Protein AF-A0A963XE86-F1 (afdb_monomer_lite)

Secondary structure (DSSP, 8-state):
--GGG--S-SEEEEE-SSSEEEEEE-SSHHHHHHHHHHHHHHHHHHHT--TT-HHHHHHHHHHHHHHHHH-TT-TT--HHHHHHHHHHHHHHHH-SSSPPPSEEEEEE-TTS-EEEEE-GGGTS--BS-SEEEEEEGGGTEEEEEE-SSHHHHHHHHHSPP-TTTHHHHHHHHHEEEB-SEEEEEEEE-TTSPEEEEEEEE--SS----EEPPP-

Structure (mmCIF, N/CA/C/O backbone):
data_AF-A0A963XE86-F1
#
_entry.id   AF-A0A963XE86-F1
#
loop_
_atom_site.group_PDB
_atom_site.id
_atom_site.type_symbol
_atom_site.label_atom_id
_atom_site.label_alt_id
_atom_site.label_comp_id
_atom_site.label_asym_id
_atom_site.label_entity_id
_atom_site.label_seq_id
_atom_site.pdbx_PDB_ins_code
_atom_site.Cartn_x
_atom_site.Cartn_y
_atom_site.Cartn_z
_atom_site.occupancy
_atom_site.B_iso_or_equiv
_atom_site.auth_seq_id
_atom_site.auth_comp_id
_atom_site.auth_asym_id
_atom_site.auth_atom_id
_atom_site.pdbx_PDB_model_num
ATOM 1 N N . MET A 1 1 ? -17.356 -10.541 -10.965 1.00 44.47 1 MET A N 1
ATOM 2 C CA . MET A 1 1 ? -16.226 -10.661 -11.904 1.00 44.47 1 MET A CA 1
ATOM 3 C C . MET A 1 1 ? -15.387 -11.810 -11.393 1.00 44.47 1 MET A C 1
ATOM 5 O O . MET A 1 1 ? -15.078 -11.795 -10.210 1.00 44.47 1 MET A O 1
ATOM 9 N N . SER A 1 2 ? -15.155 -12.842 -12.200 1.00 45.31 2 SER A N 1
ATOM 10 C CA . SER A 1 2 ? -14.168 -13.875 -11.874 1.00 45.31 2 SER A CA 1
ATOM 11 C C . SER A 1 2 ? -12.786 -13.222 -11.804 1.00 45.31 2 SER A C 1
ATOM 13 O O . SER A 1 2 ? -12.498 -12.367 -12.638 1.00 45.31 2 SER A O 1
ATOM 15 N N . ASP A 1 3 ? -11.957 -13.596 -10.827 1.00 53.84 3 ASP A N 1
ATOM 16 C CA . ASP A 1 3 ? -10.606 -13.031 -10.630 1.00 53.84 3 ASP A CA 1
ATOM 17 C C . ASP A 1 3 ? -9.691 -13.170 -11.868 1.00 53.84 3 ASP A C 1
ATOM 19 O O . ASP A 1 3 ? -8.802 -12.348 -12.074 1.00 53.84 3 ASP A O 1
ATOM 23 N N . GLN A 1 4 ? -10.013 -14.102 -12.773 1.00 52.41 4 GLN A N 1
ATOM 24 C CA . GLN A 1 4 ? -9.195 -14.541 -13.914 1.00 52.41 4 GLN A CA 1
ATOM 25 C C . GLN A 1 4 ? -8.831 -13.500 -14.999 1.00 52.41 4 GLN A C 1
ATOM 27 O O . GLN A 1 4 ? -8.085 -13.848 -15.904 1.00 52.41 4 GLN A O 1
ATOM 32 N N . ASP A 1 5 ? -9.279 -12.241 -14.926 1.00 65.12 5 ASP A N 1
ATOM 33 C CA . ASP A 1 5 ? -8.942 -11.193 -15.918 1.00 65.12 5 ASP A CA 1
ATOM 34 C C . ASP A 1 5 ? -8.404 -9.891 -15.288 1.00 65.12 5 ASP A C 1
ATOM 36 O O . ASP A 1 5 ? -8.370 -8.826 -15.922 1.00 65.12 5 ASP A O 1
ATOM 40 N N . ARG A 1 6 ? -8.010 -9.922 -14.011 1.00 78.38 6 ARG A N 1
ATOM 41 C CA . ARG A 1 6 ? -7.583 -8.716 -13.296 1.00 78.38 6 ARG A CA 1
ATOM 42 C C . ARG A 1 6 ? -6.212 -8.224 -13.780 1.00 78.38 6 ARG A C 1
ATOM 44 O O . ARG A 1 6 ? -5.191 -8.879 -13.604 1.00 78.38 6 ARG A O 1
ATOM 51 N N . ARG A 1 7 ? -6.188 -6.999 -14.322 1.00 88.25 7 ARG A N 1
ATOM 52 C CA . ARG A 1 7 ? -4.978 -6.321 -14.843 1.00 88.25 7 ARG A CA 1
ATOM 53 C C . ARG A 1 7 ? -4.373 -5.274 -13.901 1.00 88.25 7 ARG A C 1
ATOM 55 O O . ARG A 1 7 ? -3.500 -4.511 -14.306 1.00 88.25 7 ARG A O 1
ATOM 62 N N . HIS A 1 8 ? -4.888 -5.156 -12.678 1.00 92.56 8 HIS A N 1
ATOM 63 C CA . HIS A 1 8 ? -4.355 -4.236 -11.673 1.00 92.56 8 HIS A CA 1
ATOM 64 C C . HIS A 1 8 ? -4.705 -4.679 -10.246 1.00 92.56 8 HIS A C 1
ATOM 66 O O . HIS A 1 8 ? -5.776 -5.262 -10.032 1.00 92.56 8 HIS A O 1
ATOM 72 N N . PRO A 1 9 ? -3.863 -4.340 -9.255 1.00 94.12 9 PRO A N 1
ATOM 73 C CA . PRO A 1 9 ? -4.206 -4.548 -7.857 1.00 94.12 9 PRO A CA 1
ATOM 74 C C . PRO A 1 9 ? -5.266 -3.528 -7.419 1.00 94.12 9 PRO A C 1
ATOM 76 O O . PRO A 1 9 ? -5.295 -2.404 -7.922 1.00 94.12 9 PRO A O 1
ATOM 79 N N . ASP A 1 10 ? -6.112 -3.886 -6.456 1.00 93.62 10 ASP A N 1
ATOM 80 C CA . ASP A 1 10 ? -6.951 -2.910 -5.746 1.00 93.62 10 ASP A CA 1
ATOM 81 C C . ASP A 1 10 ? -6.095 -2.084 -4.781 1.00 93.62 10 ASP A C 1
ATOM 83 O O . ASP A 1 10 ? -6.310 -0.877 -4.624 1.00 93.62 10 ASP A O 1
ATOM 87 N N . VAL A 1 11 ? -5.099 -2.724 -4.156 1.00 96.19 11 VAL A N 1
ATOM 88 C CA . VAL A 1 11 ? -4.149 -2.067 -3.259 1.00 96.19 11 VAL A CA 1
ATOM 89 C C . VAL A 1 11 ? -2.744 -2.670 -3.356 1.00 96.19 11 VAL A C 1
ATOM 91 O O . VAL A 1 11 ? -2.568 -3.884 -3.462 1.00 96.19 11 VAL A O 1
ATOM 94 N N . ILE A 1 12 ? -1.737 -1.802 -3.287 1.00 98.00 12 ILE A N 1
ATOM 95 C CA . ILE A 1 12 ? -0.336 -2.161 -3.069 1.00 98.00 12 ILE A CA 1
ATOM 96 C C . ILE A 1 12 ? 0.074 -1.614 -1.705 1.00 98.00 12 ILE A C 1
ATOM 98 O O . ILE A 1 12 ? 0.047 -0.401 -1.483 1.00 98.00 12 ILE A O 1
ATOM 102 N N . PHE A 1 13 ? 0.478 -2.499 -0.806 1.00 97.75 13 PHE A N 1
ATOM 103 C CA . PHE A 1 13 ? 1.066 -2.142 0.474 1.00 97.75 13 PHE A CA 1
ATOM 104 C C . PHE A 1 13 ? 2.584 -2.115 0.366 1.00 97.75 13 PHE A C 1
ATOM 106 O O . PHE A 1 13 ? 3.193 -3.084 -0.072 1.00 97.75 13 PHE A O 1
ATOM 113 N N . VAL A 1 14 ? 3.203 -1.017 0.787 1.00 97.00 14 VAL A N 1
ATOM 114 C CA . VAL A 1 14 ? 4.657 -0.900 0.925 1.00 97.00 14 VAL A CA 1
ATOM 115 C C . VAL A 1 14 ? 4.960 -0.860 2.413 1.00 97.00 14 VAL A C 1
ATOM 117 O O . VAL A 1 14 ? 4.701 0.150 3.067 1.00 97.00 14 VAL A O 1
ATOM 120 N N . LYS A 1 15 ? 5.456 -1.969 2.958 1.00 94.12 15 LYS A N 1
ATOM 121 C CA . LYS A 1 15 ? 5.689 -2.154 4.391 1.00 94.12 15 LYS A CA 1
ATOM 122 C C . LYS A 1 15 ? 7.173 -1.997 4.698 1.00 94.12 15 LYS A C 1
ATOM 124 O O . LYS A 1 15 ? 8.003 -2.746 4.181 1.00 94.12 15 LYS A O 1
ATOM 129 N N . THR A 1 16 ? 7.512 -1.009 5.524 1.00 87.00 16 THR A N 1
ATOM 130 C CA . THR A 1 16 ? 8.891 -0.836 6.008 1.00 87.00 16 THR A CA 1
ATOM 131 C C . THR A 1 16 ? 9.228 -1.917 7.045 1.00 87.00 16 THR A C 1
ATOM 133 O O . THR A 1 16 ? 8.389 -2.743 7.387 1.00 87.00 16 THR A O 1
ATOM 136 N N . GLN A 1 17 ? 10.453 -1.935 7.579 1.00 79.56 17 GLN A N 1
ATOM 137 C CA . GLN A 1 17 ? 10.796 -2.864 8.671 1.00 79.56 17 GLN A CA 1
ATOM 138 C C . GLN A 1 17 ? 10.033 -2.573 9.977 1.00 79.56 17 GLN A C 1
ATOM 140 O O . GLN A 1 17 ? 10.032 -3.397 10.888 1.00 79.56 17 GLN A O 1
ATOM 145 N N . THR A 1 18 ? 9.384 -1.412 10.071 1.00 80.00 18 THR A N 1
ATOM 146 C CA . THR A 1 18 ? 8.513 -1.051 11.192 1.00 80.00 18 THR A CA 1
ATOM 147 C C . THR A 1 18 ? 7.060 -1.458 10.914 1.00 80.00 18 THR A C 1
ATOM 149 O O . THR A 1 18 ? 6.729 -2.009 9.864 1.00 80.00 18 THR A O 1
ATOM 152 N N . THR A 1 19 ? 6.150 -1.160 11.841 1.00 84.44 19 THR A N 1
ATOM 153 C CA . THR A 1 19 ? 4.700 -1.321 11.641 1.00 84.44 19 THR A CA 1
ATOM 154 C C . THR A 1 19 ? 4.091 -0.237 10.741 1.00 84.44 19 THR A C 1
ATOM 156 O O . THR A 1 19 ? 2.873 -0.175 10.617 1.00 84.44 19 THR A O 1
ATOM 159 N N . SER A 1 20 ? 4.903 0.595 10.083 1.00 89.19 20 SER A N 1
ATOM 160 C CA . SER A 1 20 ? 4.453 1.711 9.246 1.00 89.19 20 SER A CA 1
ATOM 161 C C . SER A 1 20 ? 4.865 1.556 7.780 1.00 89.19 20 SER A C 1
ATOM 163 O O . SER A 1 20 ? 5.810 0.841 7.427 1.00 89.19 20 SER A O 1
ATOM 165 N N . GLY A 1 21 ? 4.163 2.266 6.904 1.00 93.31 21 GLY A N 1
ATOM 166 C CA . GLY A 1 21 ? 4.488 2.363 5.488 1.00 93.31 21 GLY A CA 1
ATOM 167 C C . GLY A 1 21 ? 3.375 3.043 4.704 1.00 93.31 21 GLY A C 1
ATOM 168 O O . GLY A 1 21 ? 2.829 4.052 5.148 1.00 93.31 21 GLY A O 1
ATOM 169 N N . TYR A 1 22 ? 3.022 2.485 3.548 1.00 95.75 22 TYR A N 1
ATOM 170 C CA . TYR A 1 22 ? 1.987 3.036 2.675 1.00 95.75 22 TYR A CA 1
ATOM 171 C C . TYR A 1 22 ? 1.008 1.973 2.183 1.00 95.75 22 TYR A C 1
ATOM 173 O O . TYR A 1 22 ? 1.381 0.827 1.947 1.00 95.75 22 TYR A O 1
ATOM 181 N N . GLY A 1 23 ? -0.243 2.379 1.975 1.00 96.81 23 GLY A N 1
ATOM 182 C CA . GLY A 1 23 ? -1.263 1.614 1.265 1.00 96.81 23 GLY A CA 1
ATOM 183 C C . GLY A 1 23 ? -1.773 2.421 0.082 1.00 96.81 23 GLY A C 1
ATOM 184 O O . GLY A 1 23 ? -2.490 3.407 0.270 1.00 96.81 23 GLY A O 1
ATOM 185 N N . PHE A 1 24 ? -1.401 2.017 -1.132 1.00 97.44 24 PHE A N 1
ATOM 186 C CA . PHE A 1 24 ? -1.767 2.703 -2.367 1.00 97.44 24 PHE A CA 1
ATOM 187 C C . PHE A 1 24 ? -2.885 1.983 -3.090 1.00 97.44 24 PHE A C 1
ATOM 189 O O . PHE A 1 24 ? -2.749 0.813 -3.418 1.00 97.44 24 PHE A O 1
ATOM 196 N N . THR A 1 25 ? -3.964 2.696 -3.380 1.00 95.44 25 THR A N 1
ATOM 197 C CA . THR A 1 25 ? -5.145 2.127 -4.040 1.00 95.44 25 THR A CA 1
ATOM 198 C C . THR A 1 25 ? -5.186 2.484 -5.520 1.00 95.44 25 THR A C 1
ATOM 200 O O . THR A 1 25 ? -4.666 3.529 -5.933 1.00 95.44 25 THR A O 1
ATOM 203 N N . TYR A 1 26 ? -5.807 1.610 -6.311 1.00 94.38 26 TYR A N 1
ATOM 204 C CA . TYR A 1 26 ? -6.018 1.811 -7.742 1.00 94.38 26 TYR A CA 1
ATOM 205 C C . TYR A 1 26 ? -7.437 1.388 -8.103 1.00 94.38 26 TYR A C 1
ATOM 207 O O . TYR A 1 26 ? -7.828 0.241 -7.913 1.00 94.38 26 TYR A O 1
ATOM 215 N N . LEU A 1 27 ? -8.218 2.330 -8.622 1.00 91.62 27 LEU A N 1
ATOM 216 C CA . LEU A 1 27 ? -9.627 2.120 -8.954 1.00 91.62 27 LEU A CA 1
ATOM 217 C C . LEU A 1 27 ? -9.821 1.576 -10.373 1.00 91.62 27 LEU A C 1
ATOM 219 O O . LEU A 1 27 ? -10.936 1.229 -10.755 1.00 91.62 27 LEU A O 1
ATOM 223 N N . SER A 1 28 ? -8.757 1.553 -11.180 1.00 92.44 28 SER A N 1
ATOM 224 C CA . SER A 1 28 ? -8.778 1.032 -12.544 1.00 92.44 28 SER A CA 1
ATOM 225 C C . SER A 1 28 ? -7.379 0.661 -13.034 1.00 92.44 28 SER A C 1
ATOM 227 O O . SER A 1 28 ? -6.375 1.203 -12.562 1.00 92.44 28 SER A O 1
ATOM 229 N N . ALA A 1 29 ? -7.320 -0.170 -14.079 1.00 92.56 29 ALA A N 1
ATOM 230 C CA . ALA A 1 29 ? -6.070 -0.481 -14.770 1.00 92.56 29 ALA A CA 1
ATOM 231 C C . ALA A 1 29 ? -5.391 0.777 -15.331 1.00 92.56 29 ALA A C 1
ATOM 233 O O . ALA A 1 29 ? -4.183 0.932 -15.208 1.00 92.56 29 ALA A O 1
ATOM 234 N N . GLY A 1 30 ? -6.160 1.723 -15.879 1.00 93.94 30 GLY A N 1
ATOM 235 C CA . GLY A 1 30 ? -5.604 2.974 -16.402 1.00 93.94 30 GLY A CA 1
ATOM 236 C C . GLY A 1 30 ? -4.928 3.832 -15.327 1.00 93.94 30 GLY A C 1
ATOM 237 O O . GLY A 1 30 ? -3.914 4.470 -15.603 1.00 93.94 30 GLY A O 1
ATOM 238 N N . GLU A 1 31 ? -5.452 3.834 -14.099 1.00 94.75 31 GLU A N 1
ATOM 239 C CA . GLU A 1 31 ? -4.824 4.527 -12.969 1.00 94.75 31 GLU A CA 1
ATOM 240 C C . GLU A 1 31 ? -3.510 3.855 -12.555 1.00 94.75 31 GLU A C 1
ATOM 242 O O . GLU A 1 31 ? -2.502 4.540 -12.372 1.00 94.75 31 GLU A O 1
ATOM 247 N N . PHE A 1 32 ? -3.510 2.524 -12.452 1.00 95.62 32 PHE A N 1
ATOM 248 C CA . PHE A 1 32 ? -2.323 1.734 -12.126 1.00 95.62 32 PHE A CA 1
ATOM 249 C C . PHE A 1 32 ? -1.206 1.915 -13.162 1.00 95.62 32 PHE A C 1
ATOM 251 O O . PHE A 1 32 ? -0.075 2.23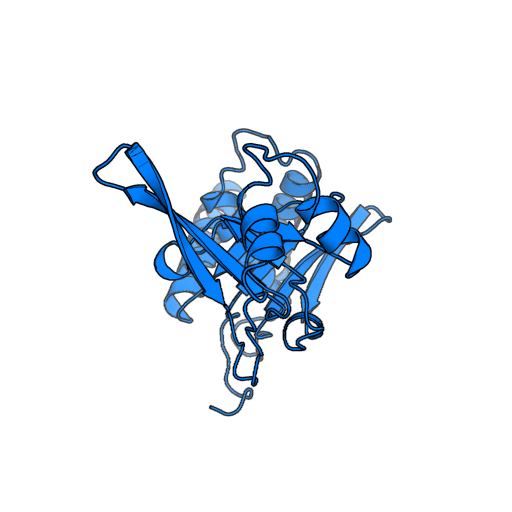9 -12.799 1.00 95.62 32 PHE A O 1
ATOM 258 N N . LEU A 1 33 ? -1.534 1.816 -14.452 1.00 94.56 33 LEU A N 1
ATOM 259 C CA . LEU A 1 33 ? -0.563 1.992 -15.534 1.00 94.56 33 LEU A CA 1
ATOM 260 C C . LEU A 1 33 ? -0.000 3.402 -15.580 1.00 94.56 33 LEU A C 1
ATOM 262 O O . LEU A 1 33 ? 1.207 3.575 -15.708 1.00 94.56 33 LEU A O 1
ATOM 266 N N . ARG A 1 34 ? -0.846 4.420 -15.404 1.00 94.81 34 ARG A N 1
ATOM 267 C CA . ARG A 1 34 ? -0.375 5.806 -15.348 1.00 94.81 34 ARG A CA 1
ATOM 268 C C . ARG A 1 34 ? 0.586 6.021 -14.181 1.00 94.81 34 ARG A C 1
ATOM 270 O O . ARG A 1 34 ? 1.586 6.711 -14.347 1.00 94.81 34 ARG A O 1
ATOM 277 N N . ALA A 1 35 ? 0.303 5.435 -13.016 1.00 95.56 35 ALA A N 1
ATOM 278 C CA . ALA A 1 35 ? 1.206 5.505 -11.873 1.00 95.56 35 ALA A CA 1
ATOM 279 C C . ALA A 1 35 ? 2.557 4.837 -12.175 1.00 95.56 35 ALA A C 1
ATOM 281 O O . ALA A 1 35 ? 3.590 5.447 -11.919 1.00 95.56 35 ALA A O 1
ATOM 282 N N . ALA A 1 36 ? 2.560 3.642 -12.772 1.00 95.75 36 ALA A N 1
ATOM 283 C CA . ALA A 1 36 ? 3.791 2.962 -13.175 1.00 95.75 36 ALA A CA 1
ATOM 284 C C . ALA A 1 36 ? 4.594 3.771 -14.215 1.00 95.75 36 ALA A C 1
ATOM 286 O O . ALA A 1 36 ? 5.799 3.974 -14.064 1.00 95.75 36 ALA A O 1
ATOM 287 N N . GLU A 1 37 ? 3.929 4.298 -15.245 1.00 94.31 37 GLU A N 1
ATOM 288 C CA . GLU A 1 37 ? 4.571 5.080 -16.305 1.00 94.31 37 GLU A CA 1
ATOM 289 C C . GLU A 1 37 ? 5.125 6.424 -15.821 1.00 94.31 37 GLU A C 1
ATOM 291 O O . GLU A 1 37 ? 6.168 6.857 -16.315 1.00 94.31 37 GLU A O 1
ATOM 296 N N . ASN A 1 38 ? 4.460 7.076 -14.859 1.00 94.69 38 ASN A N 1
ATOM 297 C CA . ASN A 1 38 ? 4.927 8.332 -14.266 1.00 94.69 38 ASN A CA 1
ATOM 298 C C . ASN A 1 38 ? 6.295 8.189 -13.591 1.00 94.69 38 ASN A C 1
ATOM 300 O O . ASN A 1 38 ? 7.031 9.169 -13.509 1.00 94.69 38 ASN A O 1
ATOM 304 N N . PHE A 1 39 ? 6.649 6.986 -13.133 1.00 94.06 39 PHE A N 1
ATOM 305 C CA . PHE A 1 39 ? 8.002 6.684 -12.679 1.00 94.06 39 PHE A CA 1
ATOM 306 C C . PHE A 1 39 ? 8.886 6.171 -13.820 1.00 94.06 39 PHE A C 1
ATOM 308 O O . PHE A 1 39 ? 9.980 6.691 -14.036 1.00 94.06 39 PHE A O 1
ATOM 315 N N . MET A 1 40 ? 8.419 5.171 -14.572 1.00 91.62 40 MET A N 1
ATOM 316 C CA . MET A 1 40 ? 9.287 4.441 -15.495 1.00 91.62 40 MET A CA 1
ATOM 317 C C . MET A 1 40 ? 9.767 5.301 -16.671 1.00 91.62 40 MET A C 1
ATOM 319 O O . MET A 1 40 ? 10.947 5.273 -17.003 1.00 91.62 40 MET A O 1
ATOM 323 N N . LYS A 1 41 ? 8.901 6.129 -17.272 1.00 90.12 41 LYS A N 1
ATOM 324 C CA . LYS A 1 41 ? 9.280 6.992 -18.409 1.00 90.12 41 LYS A CA 1
ATOM 325 C C . LYS A 1 41 ? 10.421 7.967 -18.067 1.00 90.12 41 LYS A C 1
ATOM 327 O O . LYS A 1 41 ? 11.403 7.994 -18.813 1.00 90.12 41 LYS A O 1
ATOM 332 N N . PRO A 1 42 ? 10.344 8.771 -16.985 1.00 89.12 42 PRO A N 1
ATOM 333 C CA . PRO A 1 42 ? 11.452 9.649 -16.624 1.00 89.12 42 PRO A CA 1
ATOM 334 C C . PRO A 1 42 ? 12.685 8.881 -16.137 1.00 89.12 42 PRO A C 1
ATOM 336 O O . PRO A 1 42 ? 13.791 9.300 -16.466 1.00 89.12 42 PRO A O 1
ATOM 339 N N . ALA A 1 43 ? 12.523 7.764 -15.416 1.00 87.31 43 ALA A N 1
ATOM 340 C CA . ALA A 1 43 ? 13.652 6.959 -14.946 1.00 87.31 43 ALA A CA 1
ATOM 341 C C . ALA A 1 43 ? 14.448 6.355 -16.113 1.00 87.31 43 ALA A C 1
ATOM 343 O O . ALA A 1 43 ? 15.669 6.491 -16.153 1.00 87.31 43 ALA A O 1
ATOM 344 N N . VAL A 1 44 ? 13.754 5.792 -17.109 1.00 86.31 44 VAL A N 1
ATOM 345 C CA . VAL A 1 44 ? 14.377 5.258 -18.328 1.00 86.31 44 VAL A CA 1
ATOM 346 C C . VAL A 1 44 ? 15.184 6.335 -19.044 1.00 86.31 44 VAL A C 1
ATOM 348 O O . VAL A 1 44 ? 16.344 6.126 -19.386 1.00 86.31 44 VAL A O 1
ATOM 351 N N . LYS A 1 45 ? 14.582 7.517 -19.226 1.00 86.56 45 LYS A N 1
ATOM 352 C CA . LYS A 1 45 ? 15.242 8.650 -19.879 1.00 86.56 45 LYS A CA 1
ATOM 353 C C . LYS A 1 45 ? 16.469 9.131 -19.100 1.00 86.56 45 LYS A C 1
ATOM 355 O O . LYS A 1 45 ? 17.462 9.493 -19.715 1.00 86.56 45 LYS A O 1
ATOM 360 N N . ALA A 1 46 ? 16.387 9.181 -17.773 1.00 84.88 46 ALA A N 1
ATOM 361 C CA . ALA A 1 46 ? 17.464 9.679 -16.922 1.00 84.88 46 ALA A CA 1
ATOM 362 C C . ALA A 1 46 ? 18.642 8.700 -16.806 1.00 84.88 46 ALA A C 1
ATOM 364 O O . ALA A 1 46 ? 19.770 9.141 -16.608 1.00 84.88 46 ALA A O 1
ATOM 365 N N . MET A 1 47 ? 18.380 7.395 -16.904 1.00 88.12 47 MET A N 1
ATOM 366 C CA . MET A 1 47 ? 19.388 6.340 -16.756 1.00 88.12 47 MET A CA 1
ATOM 367 C C . MET A 1 47 ? 19.886 5.781 -18.095 1.00 88.12 47 MET A C 1
ATOM 369 O O . MET A 1 47 ? 20.709 4.873 -18.085 1.00 88.12 47 MET A O 1
ATOM 373 N N . GLU A 1 48 ? 19.389 6.307 -19.221 1.00 87.44 48 GLU A N 1
ATOM 374 C CA . GLU A 1 48 ? 19.745 5.886 -20.587 1.00 87.44 48 GLU A CA 1
ATOM 375 C C . GLU A 1 48 ? 19.602 4.367 -20.822 1.00 87.44 48 GLU A C 1
ATOM 377 O O . GLU A 1 48 ? 20.341 3.773 -21.605 1.00 87.44 48 GLU A O 1
ATOM 382 N N . ILE A 1 49 ? 18.640 3.731 -20.144 1.00 88.81 49 ILE A N 1
ATOM 383 C CA . ILE A 1 49 ? 18.376 2.290 -20.280 1.00 88.81 49 ILE A CA 1
ATOM 384 C C . ILE A 1 49 ? 17.475 2.019 -21.490 1.00 88.81 49 ILE A C 1
ATOM 386 O O . ILE A 1 49 ? 16.708 2.888 -21.913 1.00 88.81 49 ILE A O 1
ATOM 390 N N . ASP A 1 50 ? 17.513 0.797 -22.021 1.00 86.81 50 ASP A N 1
ATOM 391 C CA . ASP A 1 50 ? 16.623 0.399 -23.115 1.00 86.81 50 ASP A CA 1
ATOM 392 C C . ASP A 1 50 ? 15.181 0.190 -22.594 1.00 86.81 50 ASP A C 1
ATOM 394 O O . ASP A 1 50 ? 14.945 -0.726 -21.801 1.00 86.81 50 ASP A O 1
ATOM 398 N N . PRO A 1 51 ? 14.179 0.991 -23.023 1.00 84.25 51 PRO A N 1
ATOM 399 C CA . PRO A 1 51 ? 12.785 0.792 -22.617 1.00 84.25 51 PRO A CA 1
ATOM 400 C C . PRO A 1 51 ? 12.203 -0.558 -23.059 1.00 84.25 51 PRO A C 1
ATOM 402 O O . PRO A 1 51 ? 11.188 -0.988 -22.501 1.00 84.25 51 PRO A O 1
ATOM 405 N N . ALA A 1 52 ? 12.788 -1.201 -24.071 1.00 87.19 52 ALA A N 1
ATOM 406 C CA . ALA A 1 52 ? 12.357 -2.502 -24.560 1.00 87.19 52 ALA A CA 1
ATOM 407 C C . ALA A 1 52 ? 12.936 -3.670 -23.746 1.00 87.19 52 ALA A C 1
ATOM 409 O O . ALA A 1 52 ? 12.407 -4.772 -23.871 1.00 87.19 52 ALA A O 1
ATOM 410 N N . ASP A 1 53 ? 13.951 -3.443 -22.901 1.00 90.19 53 ASP A N 1
ATOM 411 C CA . ASP A 1 53 ? 14.580 -4.467 -22.059 1.00 90.19 53 ASP A CA 1
ATOM 412 C C . ASP A 1 53 ? 13.858 -4.586 -20.697 1.00 90.19 53 ASP A C 1
ATOM 414 O O . ASP A 1 53 ? 14.014 -3.719 -19.825 1.00 90.19 53 ASP A O 1
ATOM 418 N N . PRO A 1 54 ? 13.072 -5.657 -20.461 1.00 88.44 54 PRO A N 1
ATOM 419 C CA . PRO A 1 54 ? 12.318 -5.814 -19.220 1.00 88.44 54 PRO A CA 1
ATOM 420 C C . PRO A 1 54 ? 13.210 -5.980 -17.986 1.00 88.44 54 PRO A C 1
ATOM 422 O O . PRO A 1 54 ? 12.839 -5.528 -16.902 1.00 88.44 54 PRO A O 1
ATOM 425 N N . GLU A 1 55 ? 14.392 -6.591 -18.116 1.00 90.38 55 GLU A N 1
ATOM 426 C CA . GLU A 1 55 ? 15.280 -6.793 -16.968 1.00 90.38 55 GLU A CA 1
ATOM 427 C C . GLU A 1 55 ? 15.943 -5.478 -16.543 1.00 90.38 55 GLU A C 1
ATOM 429 O O . GLU A 1 55 ? 16.085 -5.229 -15.341 1.00 90.38 55 GLU A O 1
ATOM 434 N N . GLN A 1 56 ? 16.260 -4.580 -17.484 1.00 91.56 56 GLN A N 1
ATOM 435 C CA . GLN A 1 56 ? 16.735 -3.232 -17.144 1.00 91.56 56 GLN A CA 1
ATOM 436 C C . GLN A 1 56 ? 15.652 -2.408 -16.437 1.00 91.56 56 GLN A C 1
ATOM 438 O O . GLN A 1 56 ? 15.917 -1.834 -15.377 1.00 91.56 56 GLN A O 1
ATOM 443 N N . ARG A 1 57 ? 14.415 -2.391 -16.957 1.00 91.25 57 ARG A N 1
ATOM 444 C CA . ARG A 1 57 ? 13.300 -1.664 -16.317 1.00 91.25 57 ARG A CA 1
ATOM 445 C C . ARG A 1 57 ? 13.020 -2.169 -14.905 1.00 91.25 57 ARG A C 1
ATOM 447 O O . ARG A 1 57 ? 12.904 -1.379 -13.966 1.00 91.25 57 ARG A O 1
ATOM 454 N N . LYS A 1 58 ? 12.962 -3.492 -14.745 1.00 91.94 58 LYS A N 1
ATOM 455 C CA . LYS A 1 58 ? 12.792 -4.164 -13.455 1.00 91.94 58 LYS A CA 1
ATOM 456 C C . LYS A 1 58 ? 13.911 -3.814 -12.481 1.00 91.94 58 LYS A C 1
ATOM 458 O O . LYS A 1 58 ? 13.622 -3.459 -11.341 1.00 91.94 58 LYS A O 1
ATOM 463 N N . THR A 1 59 ? 15.167 -3.851 -12.930 1.00 92.00 59 THR A N 1
ATOM 464 C CA . THR A 1 59 ? 16.326 -3.469 -12.109 1.00 92.00 59 THR A CA 1
ATOM 465 C C . THR A 1 59 ? 16.190 -2.035 -11.604 1.00 92.00 59 THR A C 1
ATOM 467 O O . THR A 1 59 ? 16.358 -1.795 -10.411 1.00 92.00 59 THR A O 1
ATOM 470 N N . VAL A 1 60 ? 15.801 -1.093 -12.467 1.00 92.88 60 VAL A N 1
ATOM 471 C CA . VAL A 1 60 ? 15.599 0.309 -12.074 1.00 92.88 60 VAL A CA 1
ATOM 472 C C . VAL A 1 60 ? 14.449 0.473 -11.081 1.00 92.88 60 VAL A C 1
ATOM 474 O O . VAL A 1 60 ? 14.619 1.135 -10.057 1.00 92.88 60 VAL A O 1
ATOM 477 N N . ALA A 1 61 ? 13.295 -0.154 -11.321 1.00 92.56 61 ALA A N 1
ATOM 478 C CA . ALA A 1 61 ? 12.176 -0.098 -10.378 1.00 92.56 61 ALA A CA 1
ATOM 479 C C . ALA A 1 61 ? 12.557 -0.653 -8.995 1.00 92.56 61 ALA A C 1
ATOM 481 O O . ALA A 1 61 ? 12.204 -0.075 -7.964 1.00 92.56 61 ALA A O 1
ATOM 482 N N . TYR A 1 62 ? 13.307 -1.754 -8.969 1.00 93.38 62 TYR A N 1
ATOM 483 C CA . TYR A 1 62 ? 13.692 -2.427 -7.733 1.00 93.38 62 TYR A CA 1
ATOM 484 C C . TYR A 1 62 ? 14.788 -1.662 -6.990 1.00 93.38 62 TYR A C 1
ATOM 486 O O . TYR A 1 62 ? 14.737 -1.584 -5.765 1.00 93.38 62 TYR A O 1
ATOM 494 N N . ASP A 1 63 ? 15.734 -1.045 -7.700 1.00 92.56 63 ASP A N 1
ATOM 495 C CA . ASP A 1 63 ? 16.761 -0.197 -7.092 1.00 92.56 63 ASP A CA 1
ATOM 496 C C . ASP A 1 63 ? 16.140 1.026 -6.398 1.00 92.56 63 ASP A C 1
ATOM 498 O O . ASP A 1 63 ? 16.474 1.341 -5.256 1.00 92.56 63 ASP A O 1
ATOM 502 N N . TYR A 1 64 ? 15.149 1.675 -7.015 1.00 92.62 64 TYR A N 1
ATOM 503 C CA . TYR A 1 64 ? 14.443 2.786 -6.369 1.00 92.62 64 TYR A CA 1
ATOM 504 C C . TYR A 1 64 ? 13.610 2.351 -5.156 1.00 92.62 64 TYR A C 1
ATOM 506 O O . TYR A 1 64 ? 13.581 3.076 -4.159 1.00 92.62 64 TYR A O 1
ATOM 514 N N . LEU A 1 65 ? 12.984 1.166 -5.190 1.00 92.38 65 LEU A N 1
ATOM 515 C CA . LEU A 1 65 ? 12.372 0.586 -3.988 1.00 92.38 65 LEU A CA 1
ATOM 516 C C . LEU A 1 65 ? 13.416 0.324 -2.899 1.00 92.38 65 LEU A C 1
ATOM 518 O O . LEU A 1 65 ? 13.160 0.600 -1.729 1.00 92.38 65 LEU A O 1
ATOM 522 N N . PHE A 1 66 ? 14.590 -0.196 -3.267 1.00 91.69 66 PHE A N 1
ATOM 523 C CA . PHE A 1 66 ? 15.656 -0.485 -2.313 1.00 91.69 66 PHE A CA 1
ATOM 524 C C . PHE A 1 66 ? 16.115 0.798 -1.623 1.00 91.69 66 PHE A C 1
ATOM 526 O O . PHE A 1 66 ? 16.164 0.853 -0.397 1.00 91.69 66 PHE A O 1
ATOM 533 N N . ARG A 1 67 ? 16.364 1.857 -2.402 1.00 90.69 67 ARG A N 1
ATOM 534 C CA . ARG A 1 67 ? 16.715 3.188 -1.889 1.00 90.69 67 ARG A CA 1
ATOM 535 C C . ARG A 1 67 ? 15.641 3.737 -0.949 1.00 90.69 67 ARG A C 1
ATOM 537 O O . ARG A 1 67 ? 15.992 4.246 0.110 1.00 90.69 67 ARG A O 1
ATOM 544 N N . TYR A 1 68 ? 14.356 3.573 -1.281 1.00 89.19 68 TYR A N 1
ATOM 545 C CA . TYR A 1 68 ? 13.263 3.943 -0.377 1.00 89.19 68 TYR A CA 1
ATOM 546 C C . TYR A 1 68 ? 13.329 3.172 0.949 1.00 89.19 68 TYR A C 1
ATOM 548 O O . TYR A 1 68 ? 13.189 3.769 2.008 1.00 89.19 68 TYR A O 1
ATOM 556 N N . PHE A 1 69 ? 13.588 1.863 0.932 1.00 90.25 69 PHE A N 1
ATOM 557 C CA . PHE A 1 69 ? 13.701 1.096 2.177 1.00 90.25 69 PHE A CA 1
ATOM 558 C C . PHE A 1 69 ? 14.973 1.378 2.990 1.00 90.25 69 PHE A C 1
ATOM 560 O O . PHE A 1 69 ? 15.026 1.008 4.165 1.00 90.25 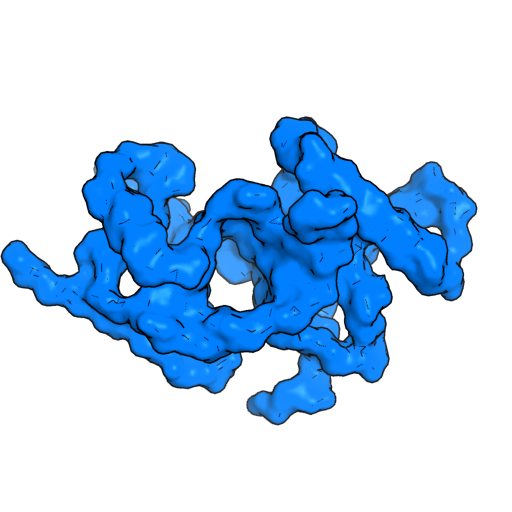69 PHE A O 1
ATOM 567 N N . VAL A 1 70 ? 16.003 1.968 2.381 1.00 88.06 70 VAL A N 1
ATOM 568 C CA . VAL A 1 70 ? 17.234 2.379 3.072 1.00 88.06 70 VAL A CA 1
ATOM 569 C C . VAL A 1 70 ? 17.082 3.776 3.677 1.00 88.06 70 VAL A C 1
ATOM 571 O O . VA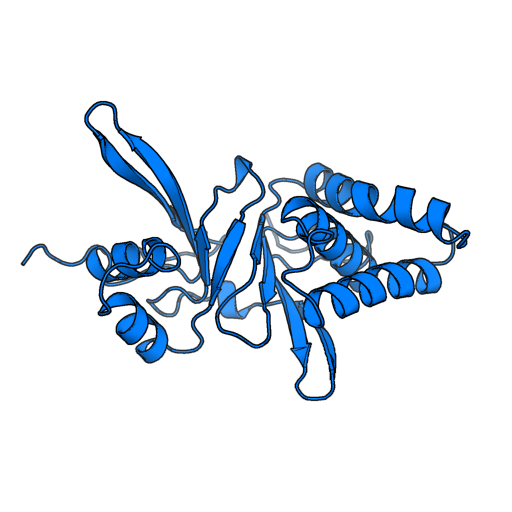L A 1 70 ? 17.495 3.980 4.814 1.00 88.06 70 VAL A O 1
ATOM 574 N N . GLU A 1 71 ? 16.435 4.706 2.970 1.00 86.31 71 GLU A N 1
ATOM 575 C CA . GLU A 1 71 ? 16.209 6.089 3.419 1.00 86.31 71 GLU A CA 1
ATOM 576 C C . GLU A 1 71 ? 14.747 6.532 3.194 1.00 86.31 71 GLU A C 1
ATOM 578 O O . GLU A 1 71 ? 14.480 7.400 2.354 1.00 86.31 71 GLU A O 1
ATOM 583 N N . PRO A 1 72 ? 13.773 5.969 3.937 1.00 82.19 72 PRO A N 1
ATOM 584 C CA . PRO A 1 72 ? 12.349 6.226 3.695 1.00 82.19 72 PRO A CA 1
ATOM 585 C C . PRO A 1 72 ? 11.937 7.684 3.939 1.00 82.19 72 PRO A C 1
ATOM 587 O O . PRO A 1 72 ? 10.978 8.150 3.326 1.00 82.19 72 PRO A O 1
ATOM 590 N N . ASP A 1 73 ? 12.687 8.411 4.773 1.00 81.62 73 ASP A N 1
ATOM 591 C CA . ASP A 1 73 ? 12.425 9.809 5.147 1.00 81.62 73 ASP A CA 1
ATOM 592 C C . ASP A 1 73 ? 13.141 10.831 4.244 1.00 81.62 73 ASP A C 1
ATOM 594 O O . ASP A 1 73 ? 13.095 12.043 4.480 1.00 81.62 73 ASP A O 1
ATOM 598 N N . SER A 1 74 ? 13.831 10.372 3.194 1.00 80.69 74 SER A N 1
ATOM 599 C CA . SER A 1 74 ? 14.481 11.270 2.240 1.00 80.69 74 SER A CA 1
ATOM 600 C C . SER A 1 74 ? 13.445 12.133 1.514 1.00 80.69 74 SER A C 1
ATOM 602 O O . SER A 1 74 ? 12.419 11.643 1.039 1.00 80.69 74 SER A O 1
ATOM 604 N N . LYS A 1 75 ? 13.740 13.430 1.336 1.00 77.69 75 LYS A N 1
ATOM 605 C CA . LYS A 1 75 ? 12.863 14.394 0.631 1.00 77.69 75 LYS A CA 1
ATOM 606 C C . LYS A 1 75 ? 12.515 13.971 -0.801 1.00 77.69 75 LYS A C 1
ATOM 608 O O . LYS A 1 75 ? 11.542 14.466 -1.369 1.00 77.69 75 LYS A O 1
ATOM 613 N N . THR A 1 76 ? 13.310 13.072 -1.377 1.00 74.50 76 THR A N 1
ATOM 614 C CA . THR A 1 76 ? 13.089 12.469 -2.694 1.00 74.50 76 THR A CA 1
ATOM 615 C C . THR A 1 76 ? 11.889 11.515 -2.705 1.00 74.50 76 THR A C 1
ATOM 617 O O . THR A 1 76 ? 11.202 11.407 -3.722 1.00 74.50 76 THR A O 1
ATOM 620 N N . PHE A 1 77 ? 11.579 10.857 -1.586 1.00 81.12 77 PHE A N 1
ATOM 621 C CA . PHE A 1 77 ? 10.515 9.857 -1.479 1.00 81.12 77 PHE A CA 1
ATOM 622 C C . PHE A 1 77 ? 9.229 10.438 -0.897 1.00 81.12 77 PHE A C 1
ATOM 624 O O . PHE A 1 77 ? 8.685 9.982 0.104 1.00 81.12 77 PHE A O 1
ATOM 631 N N . GLN A 1 78 ? 8.695 11.445 -1.587 1.00 86.12 78 GLN A N 1
ATOM 632 C CA . GLN A 1 78 ? 7.329 11.890 -1.333 1.00 86.12 78 GLN A CA 1
ATOM 633 C C . GLN A 1 78 ? 6.339 10.768 -1.665 1.00 86.12 78 GLN A C 1
ATOM 635 O O . GLN A 1 78 ? 6.580 9.964 -2.567 1.00 86.12 78 GLN A O 1
ATOM 640 N N . ARG A 1 79 ? 5.195 10.751 -0.976 1.00 89.12 79 ARG A N 1
ATOM 641 C CA . ARG A 1 79 ? 4.143 9.730 -1.120 1.00 89.12 79 ARG A CA 1
ATOM 642 C C . ARG A 1 79 ? 3.858 9.342 -2.577 1.00 89.12 79 ARG A C 1
ATOM 644 O O . ARG A 1 79 ? 3.802 8.157 -2.891 1.00 89.12 79 ARG A O 1
ATOM 651 N N . ASP A 1 80 ? 3.670 10.325 -3.457 1.00 89.00 80 ASP A N 1
ATOM 652 C CA . ASP A 1 80 ? 3.309 10.065 -4.856 1.00 89.00 80 ASP A CA 1
ATOM 653 C C . ASP A 1 80 ? 4.466 9.421 -5.639 1.00 89.00 80 ASP A C 1
ATOM 655 O O . ASP A 1 80 ? 4.222 8.535 -6.455 1.00 89.00 80 ASP A O 1
ATOM 659 N N . ASN A 1 81 ? 5.720 9.754 -5.315 1.00 90.25 81 ASN A N 1
ATOM 660 C CA . ASN A 1 81 ? 6.889 9.091 -5.894 1.00 90.25 81 ASN A CA 1
ATOM 661 C C . ASN A 1 81 ? 6.956 7.625 -5.451 1.00 90.25 81 ASN A C 1
ATOM 663 O O . ASN A 1 81 ? 7.136 6.745 -6.289 1.00 90.25 81 ASN A O 1
ATOM 667 N N . VAL A 1 82 ? 6.752 7.344 -4.157 1.00 93.94 82 VAL A N 1
ATOM 668 C CA . VAL A 1 82 ? 6.726 5.963 -3.636 1.00 93.94 82 VAL A CA 1
ATOM 669 C C . VAL A 1 82 ? 5.592 5.168 -4.285 1.00 93.94 82 VAL A C 1
ATOM 671 O O . VAL A 1 82 ? 5.792 4.019 -4.673 1.00 93.94 82 VAL A O 1
ATOM 674 N N . ARG A 1 83 ? 4.425 5.793 -4.485 1.00 96.25 83 ARG A N 1
ATOM 675 C CA . ARG A 1 83 ? 3.297 5.193 -5.206 1.00 96.25 83 ARG A CA 1
ATOM 676 C C . ARG A 1 83 ? 3.676 4.788 -6.627 1.00 96.25 83 ARG A C 1
ATOM 678 O O . ARG A 1 83 ? 3.367 3.672 -7.038 1.00 96.25 83 ARG A O 1
ATOM 685 N N . TRP A 1 84 ? 4.321 5.676 -7.379 1.00 96.06 84 TRP A N 1
ATOM 686 C CA . TRP A 1 84 ? 4.706 5.407 -8.766 1.00 96.06 84 TRP A CA 1
ATOM 687 C C . TRP A 1 84 ? 5.791 4.332 -8.869 1.00 96.06 84 TRP A C 1
ATOM 689 O O . TRP A 1 84 ? 5.673 3.428 -9.694 1.00 96.06 84 TRP A O 1
ATOM 699 N N . ILE A 1 85 ? 6.794 4.378 -7.985 1.00 95.75 85 ILE A N 1
ATOM 700 C CA . ILE A 1 85 ? 7.838 3.349 -7.882 1.00 95.75 85 ILE A CA 1
ATOM 701 C C . ILE A 1 85 ? 7.206 1.984 -7.573 1.00 95.75 85 ILE A C 1
ATOM 703 O O . ILE A 1 85 ? 7.491 1.001 -8.255 1.00 95.75 85 ILE A O 1
ATOM 707 N N . ALA A 1 86 ? 6.309 1.922 -6.583 1.00 97.19 86 ALA A N 1
ATOM 708 C CA . ALA A 1 86 ? 5.612 0.695 -6.208 1.00 97.19 86 ALA A CA 1
ATOM 709 C C . ALA A 1 86 ? 4.758 0.149 -7.360 1.00 97.19 86 ALA A C 1
ATOM 711 O O . ALA A 1 86 ? 4.818 -1.044 -7.650 1.00 97.19 86 ALA A O 1
ATOM 712 N N . ALA A 1 87 ? 4.006 1.012 -8.053 1.00 97.00 87 ALA A N 1
ATOM 713 C CA . ALA A 1 87 ? 3.215 0.609 -9.212 1.00 97.00 87 ALA A CA 1
ATOM 714 C C . ALA A 1 87 ? 4.090 0.012 -10.323 1.00 97.00 87 ALA A C 1
ATOM 716 O O . ALA A 1 87 ? 3.777 -1.061 -10.834 1.00 97.00 87 ALA A O 1
ATOM 717 N N . ALA A 1 88 ? 5.207 0.670 -10.654 1.00 96.06 88 ALA A N 1
ATOM 718 C CA . ALA A 1 88 ? 6.151 0.183 -11.654 1.00 96.06 88 ALA A CA 1
ATOM 719 C C . ALA A 1 88 ? 6.768 -1.161 -11.250 1.00 96.06 88 ALA A C 1
ATOM 721 O O . ALA A 1 88 ? 6.811 -2.083 -12.055 1.00 96.06 88 ALA A O 1
ATOM 722 N N . ALA A 1 89 ? 7.185 -1.316 -9.995 1.00 96.31 89 ALA A N 1
ATOM 723 C CA . ALA A 1 89 ? 7.780 -2.561 -9.527 1.00 96.31 89 ALA A CA 1
ATOM 724 C C . ALA A 1 89 ? 6.793 -3.740 -9.546 1.00 96.31 89 ALA A C 1
ATOM 726 O O . ALA A 1 89 ? 7.170 -4.849 -9.918 1.00 96.31 89 ALA A O 1
ATOM 727 N N . VAL A 1 90 ? 5.523 -3.510 -9.191 1.00 96.31 90 VAL A N 1
ATOM 728 C CA . VAL A 1 90 ? 4.462 -4.526 -9.316 1.00 96.31 90 VAL A CA 1
ATOM 729 C C . VAL A 1 90 ? 4.201 -4.862 -10.780 1.00 96.31 90 VAL A C 1
ATOM 731 O O . VAL A 1 90 ? 4.090 -6.040 -11.116 1.00 96.31 90 VAL A O 1
ATOM 734 N N . LEU A 1 91 ? 4.161 -3.854 -11.654 1.00 94.56 91 LEU A N 1
ATOM 735 C CA . LEU A 1 91 ? 3.979 -4.053 -13.087 1.00 94.56 91 LEU A CA 1
ATOM 736 C C . LEU A 1 91 ? 5.105 -4.903 -13.693 1.00 94.56 91 LEU A C 1
ATOM 738 O O . LEU A 1 91 ? 4.817 -5.838 -14.428 1.00 94.56 91 LEU A O 1
ATOM 742 N N . GLU A 1 92 ? 6.368 -4.638 -13.350 1.00 93.50 92 GLU A N 1
ATOM 743 C CA . GLU A 1 92 ? 7.508 -5.435 -13.832 1.00 93.50 92 GLU A CA 1
ATOM 744 C C . GLU A 1 92 ? 7.570 -6.831 -13.183 1.00 93.50 92 GLU A C 1
ATOM 746 O O . GLU A 1 92 ? 8.081 -7.774 -13.784 1.00 93.50 92 GLU A O 1
ATOM 751 N N . LYS A 1 93 ? 7.052 -6.997 -11.956 1.00 93.56 93 LYS A N 1
ATOM 752 C CA . LYS A 1 93 ? 7.030 -8.295 -11.262 1.00 93.56 93 LYS A CA 1
ATOM 753 C C . LYS A 1 93 ? 6.023 -9.266 -11.870 1.00 93.56 93 LYS A C 1
ATOM 755 O O . LYS A 1 93 ? 6.340 -10.448 -12.004 1.00 93.56 93 LYS A O 1
ATOM 760 N N . PHE A 1 94 ? 4.807 -8.790 -12.121 1.00 91.12 94 PHE A N 1
ATOM 761 C CA . PHE A 1 94 ? 3.702 -9.635 -12.570 1.00 91.12 94 PHE A CA 1
ATOM 762 C C . PHE A 1 94 ? 3.484 -9.545 -14.077 1.00 91.12 94 PHE A C 1
ATOM 764 O O . PHE A 1 94 ? 3.044 -10.520 -14.656 1.00 91.12 94 PHE A O 1
ATOM 771 N N . GLY A 1 95 ? 3.868 -8.454 -14.738 1.00 80.75 95 GLY A N 1
ATOM 772 C CA . GLY A 1 95 ? 3.647 -8.253 -16.169 1.00 80.75 95 GLY A CA 1
ATOM 773 C C . GLY A 1 95 ? 2.218 -7.811 -16.504 1.00 80.75 95 GLY A C 1
ATOM 774 O O . GLY A 1 95 ? 1.303 -7.892 -15.689 1.00 80.75 95 GLY A O 1
ATOM 775 N N . MET A 1 96 ? 2.036 -7.315 -17.731 1.00 68.88 96 MET A N 1
ATOM 776 C CA . MET A 1 96 ? 0.743 -6.844 -18.262 1.00 68.88 96 MET A CA 1
ATOM 777 C C . MET A 1 96 ? -0.181 -7.970 -18.728 1.00 68.88 96 MET A C 1
ATOM 779 O O . MET A 1 96 ? -1.401 -7.797 -18.756 1.00 68.88 96 MET A O 1
ATOM 783 N N . ASP A 1 97 ? 0.417 -9.095 -19.116 1.00 69.25 97 ASP A N 1
ATOM 784 C CA . ASP A 1 97 ? -0.268 -10.233 -19.733 1.00 69.25 97 ASP A CA 1
ATOM 785 C C . ASP A 1 97 ? -0.612 -11.334 -18.722 1.00 69.25 97 ASP A C 1
ATOM 787 O O . ASP A 1 97 ? -1.179 -12.364 -19.085 1.00 69.25 97 ASP A O 1
ATOM 791 N N . HIS A 1 98 ? -0.274 -11.123 -17.450 1.00 72.00 98 HIS A N 1
ATOM 792 C CA . HIS A 1 98 ? -0.571 -12.050 -16.369 1.00 72.00 98 HIS A CA 1
ATOM 793 C C . HIS A 1 98 ? -1.548 -11.433 -15.371 1.00 72.00 98 HIS A C 1
ATOM 795 O O . HIS A 1 98 ? -1.701 -10.215 -15.268 1.00 72.00 98 HIS A O 1
ATOM 801 N N . GLU A 1 99 ? -2.207 -12.309 -14.621 1.00 83.44 99 GLU A N 1
ATOM 802 C CA . GLU A 1 99 ? -3.110 -11.925 -13.547 1.00 83.44 99 GLU A CA 1
ATOM 803 C C . GLU A 1 99 ? -2.330 -11.202 -12.441 1.00 83.44 99 GLU A C 1
ATOM 805 O O . GLU A 1 99 ? -1.395 -11.748 -11.847 1.00 83.44 99 GLU A O 1
ATOM 810 N N . VAL A 1 100 ? -2.706 -9.949 -12.177 1.00 90.06 100 VAL A N 1
ATOM 811 C CA . VAL A 1 100 ? -2.109 -9.163 -11.096 1.00 90.06 100 VAL A CA 1
ATOM 812 C C . VAL A 1 100 ? -2.906 -9.415 -9.815 1.00 90.06 100 VAL A C 1
ATOM 814 O O . VAL A 1 100 ? -4.123 -9.193 -9.825 1.00 90.06 100 VAL A O 1
ATOM 817 N N . PRO A 1 101 ? -2.260 -9.819 -8.700 1.00 92.88 101 PRO A N 1
ATOM 818 C CA . PRO A 1 101 ? -2.968 -10.078 -7.453 1.00 92.88 101 PRO A CA 1
ATOM 819 C C . PRO A 1 101 ? -3.777 -8.869 -6.987 1.00 92.88 101 PRO A C 1
ATOM 821 O O . PRO A 1 101 ? -3.340 -7.723 -7.103 1.00 92.88 101 PRO A O 1
ATOM 824 N N . GLN A 1 102 ? -4.951 -9.126 -6.414 1.00 92.19 102 GLN A N 1
ATOM 825 C CA . GLN A 1 102 ? -5.845 -8.074 -5.932 1.00 92.19 102 GLN A CA 1
ATOM 826 C C . GLN A 1 102 ? -5.215 -7.229 -4.817 1.00 92.19 102 GLN A C 1
ATOM 828 O O . GLN A 1 102 ? -5.377 -6.008 -4.797 1.00 92.19 102 GLN A O 1
ATOM 833 N N . VAL A 1 103 ? -4.474 -7.874 -3.917 1.00 95.06 103 VAL A N 1
ATOM 834 C CA . VAL A 1 103 ? -3.671 -7.221 -2.884 1.00 95.06 103 VAL A CA 1
ATOM 835 C C . VAL A 1 103 ? -2.224 -7.644 -3.085 1.00 95.06 103 VAL A C 1
ATOM 837 O O . VAL A 1 103 ? -1.919 -8.836 -3.149 1.00 95.06 103 VAL A O 1
ATOM 840 N N . VAL A 1 104 ? -1.328 -6.665 -3.172 1.00 97.06 104 VAL A N 1
ATOM 841 C CA . VAL A 1 104 ? 0.114 -6.898 -3.282 1.00 97.06 104 VAL A CA 1
ATOM 842 C C . VAL A 1 104 ? 0.819 -6.277 -2.085 1.00 97.06 104 VAL A C 1
ATOM 844 O O . VAL A 1 104 ? 0.523 -5.143 -1.714 1.00 97.06 104 VAL A O 1
ATOM 847 N N . VAL A 1 105 ? 1.780 -6.993 -1.505 1.00 97.00 105 VAL A N 1
ATOM 848 C CA . VAL A 1 105 ? 2.697 -6.461 -0.488 1.00 97.00 105 VAL A CA 1
ATOM 849 C C . VAL A 1 105 ? 4.101 -6.370 -1.072 1.00 97.00 105 VAL A C 1
ATOM 851 O O . VAL A 1 105 ? 4.589 -7.300 -1.720 1.00 97.00 105 VAL A O 1
ATOM 854 N N . ILE A 1 106 ? 4.739 -5.232 -0.814 1.00 97.19 106 ILE A N 1
ATOM 855 C CA . ILE A 1 106 ? 6.147 -4.948 -1.046 1.00 97.19 106 ILE A CA 1
ATOM 856 C C . ILE A 1 106 ? 6.811 -4.767 0.316 1.00 97.19 106 ILE A C 1
ATOM 858 O O . ILE A 1 106 ? 6.429 -3.878 1.078 1.00 97.19 106 ILE A O 1
ATOM 862 N N . GLU A 1 107 ? 7.812 -5.582 0.621 1.00 94.62 107 GLU A N 1
ATOM 863 C CA . GLU A 1 107 ? 8.492 -5.575 1.919 1.00 94.62 107 GLU A CA 1
ATOM 864 C C . GLU A 1 107 ? 9.990 -5.866 1.778 1.00 94.62 107 GLU A C 1
ATOM 866 O O . GLU A 1 107 ? 10.424 -6.551 0.847 1.00 94.62 107 GLU A O 1
ATOM 871 N N . ARG A 1 108 ? 10.799 -5.342 2.707 1.00 88.44 108 ARG A N 1
ATOM 872 C CA . ARG A 1 108 ? 12.230 -5.659 2.792 1.00 88.44 108 ARG A CA 1
ATOM 873 C C . ARG A 1 108 ? 12.435 -6.885 3.678 1.00 88.44 108 ARG A C 1
ATOM 875 O O . ARG A 1 108 ? 12.058 -6.880 4.848 1.00 88.44 108 ARG A O 1
ATOM 882 N N . ARG A 1 109 ? 13.073 -7.920 3.138 1.00 83.88 109 ARG A N 1
ATOM 883 C CA . ARG A 1 109 ? 13.488 -9.113 3.883 1.00 83.88 109 ARG A CA 1
ATOM 884 C C . ARG A 1 109 ? 14.551 -8.773 4.922 1.00 83.88 109 ARG A C 1
ATOM 886 O O . ARG A 1 109 ? 15.332 -7.836 4.759 1.00 83.88 109 ARG A O 1
ATOM 893 N N . ALA A 1 110 ? 14.640 -9.618 5.947 1.00 78.94 110 ALA A N 1
ATOM 894 C CA . ALA A 1 110 ? 15.713 -9.558 6.937 1.00 78.94 110 ALA A CA 1
ATOM 895 C C . ALA A 1 110 ? 17.112 -9.744 6.313 1.00 78.94 110 ALA A C 1
ATOM 897 O O . ALA A 1 110 ? 18.072 -9.154 6.794 1.00 78.94 110 ALA A O 1
ATOM 898 N N . ASP A 1 111 ? 17.217 -10.505 5.215 1.00 81.75 111 ASP A N 1
ATOM 899 C CA . ASP A 1 111 ? 18.459 -10.707 4.450 1.00 81.75 111 ASP A CA 1
ATOM 900 C C . ASP A 1 111 ? 18.836 -9.517 3.541 1.00 81.75 111 ASP A C 1
ATOM 902 O O . ASP A 1 111 ? 19.857 -9.550 2.858 1.00 81.75 111 ASP A O 1
ATOM 906 N N . GLY A 1 112 ? 18.026 -8.452 3.539 1.00 79.69 112 GLY A N 1
ATOM 907 C CA . GLY A 1 112 ? 18.262 -7.228 2.783 1.00 79.69 112 GLY A CA 1
ATOM 908 C C . GLY A 1 112 ? 17.582 -7.167 1.415 1.00 79.69 112 GLY A C 1
ATOM 909 O O . GLY A 1 112 ? 17.543 -6.078 0.847 1.00 79.69 112 GLY A O 1
ATOM 910 N N . GLY A 1 113 ? 17.009 -8.260 0.901 1.00 87.06 113 GLY A N 1
ATOM 911 C CA . GLY A 1 113 ? 16.297 -8.263 -0.383 1.00 87.06 113 GLY A CA 1
ATOM 912 C C . GLY A 1 113 ? 14.909 -7.608 -0.339 1.00 87.06 113 GLY A C 1
ATOM 913 O O . GLY A 1 113 ? 14.338 -7.402 0.729 1.00 87.06 113 GLY A O 1
ATOM 914 N N . ILE A 1 114 ? 14.328 -7.319 -1.508 1.00 91.00 114 ILE A N 1
ATOM 915 C CA . ILE A 1 114 ? 12.929 -6.873 -1.639 1.00 91.00 114 ILE A CA 1
ATOM 916 C C . ILE A 1 114 ? 12.051 -8.056 -2.041 1.00 91.00 114 ILE A C 1
ATOM 918 O O . ILE A 1 114 ? 12.395 -8.830 -2.936 1.00 91.00 114 ILE A O 1
ATOM 922 N N . VAL A 1 115 ? 10.891 -8.179 -1.403 1.00 93.25 115 VAL A N 1
ATOM 923 C CA . VAL A 1 115 ? 9.823 -9.107 -1.780 1.00 93.25 115 VAL A CA 1
ATOM 924 C C . VAL A 1 115 ? 8.659 -8.318 -2.330 1.00 93.25 115 VAL A C 1
ATOM 926 O O . VAL A 1 115 ? 8.221 -7.359 -1.712 1.00 93.25 115 VAL A O 1
ATOM 929 N N . ILE A 1 116 ? 8.147 -8.771 -3.471 1.00 95.69 116 ILE A N 1
ATOM 930 C CA . ILE A 1 116 ? 6.875 -8.342 -4.046 1.00 95.69 116 ILE A CA 1
ATOM 931 C C . ILE A 1 116 ? 6.047 -9.611 -4.225 1.00 95.69 116 ILE A C 1
ATOM 933 O O . ILE A 1 116 ? 6.467 -10.513 -4.960 1.00 95.69 116 ILE A O 1
ATOM 937 N N . ARG A 1 117 ? 4.917 -9.711 -3.521 1.00 95.38 117 ARG A N 1
ATOM 938 C CA . ARG A 1 117 ? 4.087 -10.925 -3.485 1.00 95.38 117 ARG A CA 1
ATOM 939 C C . ARG A 1 117 ? 2.596 -10.614 -3.411 1.00 95.38 117 ARG A C 1
ATOM 941 O O . ARG A 1 117 ? 2.208 -9.544 -2.945 1.00 95.38 117 ARG A O 1
ATOM 948 N N . ALA A 1 118 ? 1.782 -11.585 -3.820 1.00 95.00 118 ALA A N 1
ATOM 949 C CA . ALA A 1 118 ? 0.370 -11.616 -3.464 1.00 95.00 118 ALA A CA 1
ATOM 950 C C . ALA A 1 118 ? 0.219 -11.634 -1.935 1.00 95.00 118 ALA A C 1
ATOM 952 O O . ALA A 1 118 ? 1.029 -12.250 -1.228 1.00 95.00 118 ALA A O 1
ATOM 953 N N . ALA A 1 119 ? -0.787 -10.922 -1.441 1.00 93.75 119 ALA A N 1
ATOM 954 C CA . ALA A 1 119 ? -1.053 -10.774 -0.020 1.00 93.75 119 ALA A CA 1
ATOM 955 C C . ALA A 1 119 ? -2.479 -11.224 0.307 1.00 93.75 119 ALA A C 1
ATOM 957 O O . ALA A 1 119 ? -3.340 -10.432 0.700 1.00 93.75 119 ALA A O 1
ATOM 958 N N . ASP A 1 120 ? -2.719 -12.517 0.093 1.00 91.81 120 ASP A N 1
ATOM 959 C CA . ASP A 1 120 ? -4.024 -13.156 0.264 1.00 91.81 120 ASP A CA 1
ATOM 960 C C . ASP A 1 120 ? -4.528 -13.063 1.709 1.00 91.81 120 ASP A C 1
ATOM 962 O O . ASP A 1 120 ? -5.736 -13.068 1.935 1.00 91.81 120 ASP A O 1
ATOM 966 N N . GLU A 1 121 ? -3.629 -12.870 2.682 1.00 91.56 121 GLU A N 1
ATOM 967 C CA . GLU A 1 121 ? -3.995 -12.646 4.081 1.00 91.56 121 GLU A CA 1
ATOM 968 C C . GLU A 1 121 ? -4.911 -11.425 4.275 1.00 91.56 121 GLU A C 1
ATOM 970 O O . GLU A 1 121 ? -5.728 -11.404 5.191 1.00 91.56 121 GLU A O 1
ATOM 975 N N . PHE A 1 122 ? -4.838 -10.422 3.390 1.00 92.44 122 PHE A N 1
ATOM 976 C CA . PHE A 1 122 ? -5.726 -9.256 3.424 1.00 92.44 122 PHE A CA 1
ATOM 977 C C . PHE A 1 122 ? -7.088 -9.517 2.784 1.00 92.44 122 PHE A C 1
ATOM 979 O O . PHE A 1 122 ? -7.989 -8.690 2.923 1.00 92.44 122 PHE A O 1
ATOM 986 N N . LEU A 1 123 ? -7.263 -10.628 2.072 1.00 89.25 123 LEU A N 1
ATOM 987 C CA . LEU A 1 123 ? -8.571 -11.036 1.567 1.00 89.25 123 LEU A CA 1
ATOM 988 C C . LEU A 1 123 ? -9.406 -11.675 2.681 1.00 89.25 123 LEU A C 1
ATOM 990 O O . LEU A 1 123 ? -10.634 -11.603 2.646 1.00 89.25 123 LEU A O 1
ATOM 994 N N . ASP A 1 124 ? -8.747 -12.267 3.672 1.00 83.81 124 ASP A N 1
ATOM 995 C CA . ASP A 1 124 ? -9.393 -12.829 4.849 1.00 83.81 124 ASP A CA 1
ATOM 996 C C . ASP A 1 124 ? -9.680 -11.737 5.889 1.00 83.81 124 ASP A C 1
ATOM 998 O O . ASP A 1 124 ? -9.053 -10.679 5.913 1.00 83.81 124 ASP A O 1
ATOM 1002 N N . HIS A 1 125 ? -10.686 -11.951 6.736 1.00 82.44 125 HIS A N 1
ATOM 1003 C CA . HIS A 1 125 ? -11.153 -10.950 7.697 1.00 82.44 125 HIS A CA 1
ATOM 1004 C C . HIS A 1 125 ? -11.023 -11.504 9.117 1.00 82.44 125 HIS A C 1
ATOM 1006 O O . HIS A 1 125 ? -11.970 -12.116 9.614 1.00 82.44 125 HIS A O 1
ATOM 1012 N N . PRO A 1 126 ? -9.868 -11.313 9.779 1.00 84.94 126 PRO A N 1
ATOM 1013 C CA . PRO A 1 126 ? -9.575 -11.960 11.058 1.00 84.94 126 PRO A CA 1
ATOM 1014 C C . PRO A 1 126 ? -10.323 -11.335 12.252 1.00 84.94 126 PRO A C 1
ATOM 1016 O O . PRO A 1 126 ? -10.054 -11.689 13.394 1.00 84.94 126 PRO A O 1
ATOM 1019 N N . GLY A 1 127 ? -11.247 -10.397 12.011 1.00 88.94 127 GLY A N 1
ATOM 1020 C CA . GLY A 1 127 ? -11.971 -9.647 13.044 1.00 88.94 127 GLY A CA 1
ATOM 1021 C C . GLY A 1 127 ? -11.266 -8.360 13.484 1.00 88.94 127 GLY A C 1
ATOM 1022 O O . GLY A 1 127 ? -11.859 -7.551 14.188 1.00 88.94 127 GLY A O 1
ATOM 1023 N N . TYR A 1 128 ? -10.042 -8.113 13.019 1.00 92.31 128 TYR A N 1
ATOM 1024 C CA . TYR A 1 128 ? -9.272 -6.892 13.262 1.00 92.31 128 TYR A CA 1
ATOM 1025 C C . TYR A 1 128 ? -8.571 -6.437 11.967 1.00 92.31 128 TYR A C 1
ATOM 1027 O O . TYR A 1 128 ? -8.424 -7.242 11.038 1.00 92.31 128 TYR A O 1
ATOM 1035 N N . PRO A 1 129 ? -8.130 -5.169 11.863 1.00 94.00 129 PRO A N 1
ATOM 1036 C CA . PRO A 1 129 ? -7.492 -4.699 10.648 1.00 94.00 129 PRO A CA 1
ATOM 1037 C C . PRO A 1 129 ? -6.037 -5.168 10.613 1.00 94.00 129 PRO A C 1
ATOM 1039 O O . PRO A 1 129 ? -5.281 -4.949 11.555 1.00 94.00 129 PRO A O 1
ATOM 1042 N N . LEU A 1 130 ? -5.622 -5.756 9.494 1.00 95.44 130 LEU A N 1
ATOM 1043 C CA . LEU A 1 130 ? -4.213 -6.003 9.177 1.00 95.44 130 LEU A CA 1
ATOM 1044 C C . LEU A 1 130 ? -3.523 -4.726 8.684 1.00 95.44 130 LEU A C 1
ATOM 1046 O O . LEU A 1 130 ? -2.319 -4.561 8.876 1.00 95.44 130 LEU A O 1
ATOM 1050 N N . ALA A 1 131 ? -4.279 -3.811 8.068 1.00 95.56 131 ALA A N 1
ATOM 1051 C CA . ALA A 1 131 ? -3.815 -2.472 7.732 1.00 95.56 131 ALA A CA 1
ATOM 1052 C C . ALA A 1 131 ? -4.871 -1.399 8.014 1.00 95.56 131 ALA A C 1
ATOM 1054 O O . ALA A 1 131 ? -6.046 -1.538 7.670 1.00 95.56 131 ALA A O 1
ATOM 1055 N N . VAL A 1 132 ? -4.416 -0.279 8.570 1.00 95.19 132 VAL A N 1
ATOM 1056 C CA . VAL A 1 132 ? -5.190 0.957 8.689 1.00 95.19 132 VAL A CA 1
ATOM 1057 C C . VAL A 1 132 ? -4.499 2.043 7.874 1.00 95.19 132 VAL A C 1
ATOM 1059 O O . VAL A 1 132 ? -3.366 2.410 8.174 1.00 95.19 132 VAL A O 1
ATOM 1062 N N . VAL A 1 133 ? -5.165 2.550 6.836 1.00 94.88 133 VAL A N 1
ATOM 1063 C CA . VAL A 1 133 ? -4.596 3.523 5.893 1.00 94.88 133 VAL A CA 1
ATOM 1064 C C . VAL A 1 133 ? -5.202 4.905 6.110 1.00 94.88 133 VAL A C 1
ATOM 1066 O O . VAL A 1 133 ? -6.400 5.109 5.923 1.00 94.88 133 VAL A O 1
ATOM 1069 N N . VAL A 1 134 ? -4.362 5.884 6.423 1.00 92.12 134 VAL A N 1
ATOM 1070 C CA . VAL A 1 134 ? -4.730 7.298 6.470 1.00 92.12 134 VAL A CA 1
ATOM 1071 C C . VAL A 1 134 ? -4.733 7.854 5.047 1.00 92.12 134 VAL A C 1
ATOM 1073 O O . VAL A 1 134 ? -3.710 8.256 4.490 1.00 92.12 134 VAL A O 1
ATOM 1076 N N . GLY A 1 135 ? -5.902 7.841 4.419 1.00 89.31 135 GLY A N 1
ATOM 1077 C CA . GLY A 1 135 ? -6.102 8.229 3.034 1.00 89.31 135 GLY A CA 1
ATOM 1078 C C . GLY A 1 135 ? -7.507 7.892 2.549 1.00 89.31 135 GLY A C 1
ATOM 1079 O O . GLY A 1 135 ? -8.330 7.347 3.279 1.00 89.31 135 GLY A O 1
ATOM 1080 N N . LYS A 1 136 ? -7.780 8.186 1.276 1.00 87.94 136 LYS A N 1
ATOM 1081 C CA . LYS A 1 136 ? -9.013 7.739 0.617 1.00 87.94 136 LYS A CA 1
ATOM 1082 C C . LYS A 1 136 ? -8.716 7.061 -0.715 1.00 87.94 136 LYS A C 1
ATOM 1084 O O . LYS A 1 136 ? -7.779 7.500 -1.392 1.00 87.94 136 LYS A O 1
ATOM 1089 N N . PRO A 1 137 ? -9.526 6.067 -1.132 1.00 87.00 137 PRO A N 1
ATOM 1090 C CA . PRO A 1 137 ? -9.317 5.372 -2.397 1.00 87.00 137 PRO A CA 1
ATOM 1091 C C . PRO A 1 137 ? -9.201 6.322 -3.593 1.00 87.00 137 PRO A C 1
ATOM 1093 O O . PRO A 1 137 ? -8.270 6.244 -4.381 1.00 87.00 137 PRO A O 1
ATOM 1096 N N . SER A 1 138 ? -10.073 7.333 -3.663 1.00 87.81 138 SER A N 1
ATOM 1097 C CA . SER A 1 138 ? -10.082 8.305 -4.764 1.00 87.81 138 SER A CA 1
ATOM 1098 C C . SER A 1 138 ? -8.874 9.258 -4.795 1.00 87.81 138 SER A C 1
ATOM 1100 O O . SER A 1 138 ? -8.754 10.053 -5.721 1.00 87.81 138 SER A O 1
ATOM 1102 N N . LYS A 1 139 ? -8.025 9.257 -3.757 1.00 88.88 139 LYS A N 1
ATOM 1103 C CA . LYS A 1 139 ? -6.749 9.994 -3.704 1.00 88.88 139 LYS A CA 1
ATOM 1104 C C . LYS A 1 139 ? -5.544 9.058 -3.861 1.00 88.88 139 LYS A C 1
ATOM 1106 O O . LYS A 1 139 ? -4.415 9.510 -3.699 1.00 88.88 139 LYS A O 1
ATOM 1111 N N . GLY A 1 140 ? -5.772 7.777 -4.159 1.00 90.56 140 GLY A N 1
ATOM 1112 C CA . GLY A 1 140 ? -4.719 6.781 -4.310 1.00 90.56 140 GLY A CA 1
ATOM 1113 C C . GLY A 1 140 ? -4.181 6.221 -2.998 1.00 90.56 140 GLY A C 1
ATOM 1114 O O . GLY A 1 140 ? -3.127 5.598 -3.014 1.00 90.56 140 GLY A O 1
ATOM 1115 N N . GLY A 1 141 ? -4.879 6.414 -1.872 1.00 92.62 141 GLY A N 1
ATOM 1116 C CA . GLY A 1 141 ? -4.452 5.930 -0.555 1.00 92.62 141 GLY A CA 1
ATOM 1117 C C . GLY A 1 141 ? -3.507 6.873 0.195 1.00 92.62 141 GLY A C 1
ATOM 1118 O O . GLY A 1 141 ? -3.618 8.096 0.063 1.00 92.62 141 GLY A O 1
ATOM 1119 N N . GLY A 1 142 ? -2.638 6.323 1.045 1.00 92.88 142 GLY A N 1
ATOM 1120 C CA . GLY A 1 142 ? -1.797 7.122 1.939 1.00 92.88 142 GLY A CA 1
ATOM 1121 C C . GLY A 1 142 ? -0.955 6.311 2.918 1.00 92.88 142 GLY A C 1
ATOM 1122 O O . GLY A 1 142 ? -0.632 5.154 2.648 1.00 92.88 142 GLY A O 1
ATOM 1123 N N . VAL A 1 143 ? -0.559 6.956 4.018 1.00 92.56 143 VAL A N 1
ATOM 1124 C CA . VAL A 1 143 ? 0.238 6.337 5.091 1.00 92.56 143 VAL A CA 1
ATOM 1125 C C . VAL A 1 143 ? -0.549 5.175 5.681 1.00 92.56 143 VAL A C 1
ATOM 1127 O O . VAL A 1 143 ? -1.762 5.275 5.836 1.00 92.56 143 VAL A O 1
ATOM 1130 N N . ALA A 1 144 ? 0.121 4.071 5.977 1.00 94.50 144 ALA A N 1
ATOM 1131 C CA . ALA A 1 144 ? -0.501 2.874 6.514 1.00 94.50 144 ALA A CA 1
ATOM 1132 C C . ALA A 1 144 ? 0.207 2.392 7.778 1.00 94.50 144 ALA A C 1
ATOM 1134 O O . ALA A 1 144 ? 1.436 2.406 7.852 1.00 94.50 144 ALA A O 1
ATOM 1135 N N . HIS A 1 145 ? -0.594 1.905 8.720 1.00 95.00 145 HIS A N 1
ATOM 1136 C CA . HIS A 1 145 ? -0.148 1.145 9.880 1.00 95.00 145 HIS A CA 1
ATOM 1137 C C . HIS A 1 145 ? -0.550 -0.308 9.704 1.00 95.00 145 HIS A C 1
ATOM 1139 O O . HIS A 1 145 ? -1.688 -0.594 9.335 1.00 95.00 145 HIS A O 1
ATOM 1145 N N . PHE A 1 146 ? 0.384 -1.208 9.973 1.00 95.31 146 PHE A N 1
ATOM 1146 C CA . PHE A 1 146 ? 0.252 -2.640 9.780 1.00 95.31 146 PHE A CA 1
ATOM 1147 C C . PHE A 1 146 ? 0.250 -3.357 11.123 1.00 95.31 146 PHE A C 1
ATOM 1149 O O . PHE A 1 146 ? 1.101 -3.093 11.976 1.00 95.31 146 PHE A O 1
ATOM 1156 N N . PHE A 1 147 ? -0.661 -4.313 11.275 1.00 94.62 147 PHE A N 1
ATOM 1157 C CA . PHE A 1 147 ? -0.806 -5.118 12.483 1.00 94.62 147 PHE A CA 1
ATOM 1158 C C . PHE A 1 147 ? -0.647 -6.590 12.129 1.00 94.62 147 PHE A C 1
ATOM 1160 O O . PHE A 1 147 ? -1.346 -7.113 11.264 1.00 94.62 147 PHE A O 1
ATOM 1167 N N . THR A 1 148 ? 0.299 -7.253 12.789 1.00 91.06 148 THR A N 1
ATOM 1168 C CA . THR A 1 148 ? 0.562 -8.680 12.562 1.00 91.06 148 THR A CA 1
ATOM 1169 C C . THR A 1 148 ? -0.390 -9.541 13.388 1.00 91.06 148 THR A C 1
ATOM 1171 O O . THR A 1 148 ? -0.839 -10.585 12.926 1.00 91.06 148 THR A O 1
ATOM 1174 N N . THR A 1 149 ? -0.735 -9.090 14.595 1.00 93.19 149 THR A N 1
ATOM 1175 C CA . THR A 1 149 ? -1.604 -9.810 15.531 1.00 93.19 149 THR A CA 1
ATOM 1176 C C . THR A 1 149 ? -2.716 -8.910 16.061 1.00 93.19 149 THR A C 1
ATOM 1178 O O . THR A 1 149 ? -2.591 -7.681 16.059 1.00 93.19 149 THR A O 1
ATOM 1181 N N . GLN A 1 150 ? -3.795 -9.525 16.552 1.00 93.81 150 GLN A N 1
ATOM 1182 C CA . GLN A 1 150 ? -4.858 -8.803 17.250 1.00 93.81 150 GLN A CA 1
ATOM 1183 C C . GLN A 1 150 ? -4.303 -8.060 18.472 1.00 93.81 150 GLN A C 1
ATOM 1185 O O . GLN A 1 150 ? -4.615 -6.892 18.669 1.00 93.81 150 GLN A O 1
ATOM 1190 N N . GLU A 1 151 ? -3.420 -8.694 19.244 1.00 95.19 151 GLU A N 1
ATOM 1191 C CA . GLU A 1 151 ? -2.802 -8.090 20.429 1.00 95.19 151 GLU A CA 1
ATOM 1192 C C . GLU A 1 151 ? -1.997 -6.825 20.096 1.00 95.19 151 GLU A C 1
ATOM 1194 O O . GLU A 1 151 ? -2.006 -5.861 20.862 1.00 95.19 151 GLU A O 1
ATOM 1199 N N . ASP A 1 152 ? -1.301 -6.796 18.953 1.00 93.62 152 ASP A N 1
ATOM 1200 C CA . ASP A 1 152 ? -0.582 -5.600 18.498 1.00 93.62 152 ASP A CA 1
ATOM 1201 C C . ASP A 1 152 ? -1.549 -4.457 18.172 1.00 93.62 152 ASP A C 1
ATOM 1203 O O . ASP A 1 152 ? -1.298 -3.304 18.533 1.00 93.62 152 ASP A O 1
ATOM 1207 N N . TYR A 1 153 ? -2.668 -4.779 17.521 1.00 94.44 153 TYR A N 1
ATOM 1208 C CA . TYR A 1 153 ? -3.719 -3.817 17.211 1.00 94.44 153 TYR A CA 1
ATOM 1209 C C . TYR A 1 153 ? -4.388 -3.267 18.476 1.00 94.44 153 T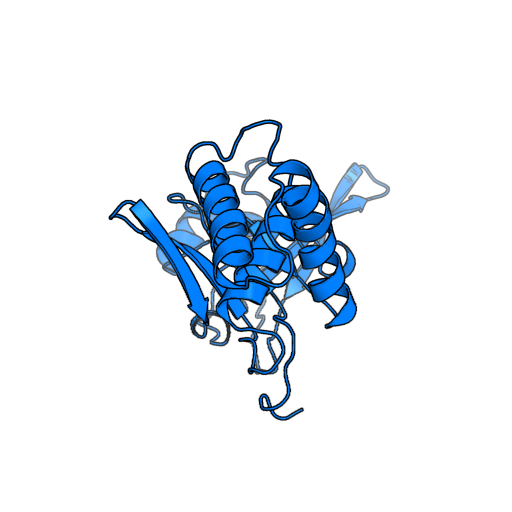YR A C 1
ATOM 1211 O O . TYR A 1 153 ? -4.502 -2.050 18.631 1.00 94.44 153 TYR A O 1
ATOM 1219 N N . GLU A 1 154 ? -4.777 -4.135 19.408 1.00 94.19 154 GLU A N 1
ATOM 1220 C CA . GLU A 1 154 ? -5.417 -3.735 20.664 1.00 94.19 154 GLU A CA 1
ATOM 1221 C C . GLU A 1 154 ? -4.489 -2.862 21.510 1.00 94.19 154 GLU A C 1
ATOM 1223 O O . GLU A 1 154 ? -4.907 -1.828 22.032 1.00 94.19 154 GLU A O 1
ATOM 1228 N N . ARG A 1 155 ? -3.200 -3.216 21.583 1.00 93.81 155 ARG A N 1
ATOM 1229 C CA . ARG A 1 155 ? -2.184 -2.424 22.287 1.00 93.81 155 ARG A CA 1
ATOM 1230 C C . ARG A 1 155 ? -2.022 -1.035 21.677 1.00 93.81 155 ARG A C 1
ATOM 1232 O O . ARG A 1 155 ? -1.973 -0.050 22.412 1.00 93.81 155 ARG A O 1
ATOM 1239 N N . ALA A 1 156 ? -1.963 -0.944 20.348 1.00 91.56 156 ALA A N 1
ATOM 1240 C CA . ALA A 1 156 ? -1.894 0.334 19.646 1.00 91.56 156 ALA A CA 1
ATOM 1241 C C . ALA A 1 156 ? -3.166 1.173 19.855 1.00 91.56 156 ALA A C 1
ATOM 1243 O O . ALA A 1 156 ? -3.087 2.382 20.076 1.00 91.56 156 ALA A O 1
ATOM 1244 N N . GLY A 1 157 ? -4.334 0.529 19.820 1.00 91.06 157 GLY A N 1
ATOM 1245 C CA . GLY A 1 157 ? -5.633 1.174 19.969 1.00 91.06 157 GLY A CA 1
ATOM 1246 C C . GLY A 1 157 ? -5.941 1.663 21.387 1.00 91.06 157 GLY A C 1
ATOM 1247 O O . GLY A 1 157 ? -6.585 2.702 21.557 1.00 91.06 157 GLY A O 1
ATOM 1248 N N . ALA A 1 158 ? -5.459 0.942 22.403 1.00 90.94 158 ALA A N 1
ATOM 1249 C CA . ALA A 1 158 ? -5.613 1.289 23.815 1.00 90.94 158 ALA A CA 1
ATOM 1250 C C . ALA A 1 158 ? -4.661 2.406 24.280 1.00 90.94 158 ALA A C 1
ATOM 1252 O O . ALA A 1 158 ? -4.872 2.986 25.346 1.00 90.94 158 ALA A O 1
ATOM 1253 N N . ALA A 1 159 ? -3.628 2.728 23.497 1.00 87.88 159 ALA A N 1
ATOM 1254 C CA . ALA A 1 159 ? -2.711 3.818 23.805 1.00 87.88 159 ALA A CA 1
ATOM 1255 C C . ALA A 1 159 ? -3.388 5.209 23.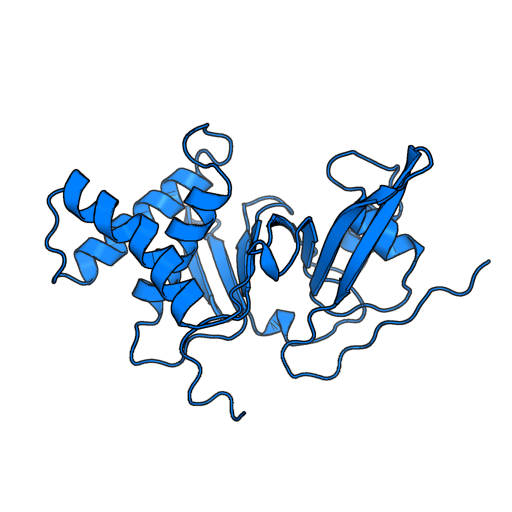730 1.00 87.88 159 ALA A C 1
ATOM 1257 O O . ALA A 1 159 ? -4.489 5.388 23.194 1.00 87.88 159 ALA A O 1
ATOM 1258 N N . GLY A 1 160 ? -2.709 6.218 24.288 1.00 81.81 160 GLY A N 1
ATOM 1259 C CA . GLY A 1 160 ? -3.115 7.622 24.172 1.00 81.81 160 GLY A CA 1
ATOM 1260 C C . GLY A 1 160 ? -3.061 8.108 22.722 1.00 81.81 160 GLY A C 1
ATOM 1261 O O . GLY A 1 160 ? -2.234 7.629 21.948 1.00 81.81 160 GLY A O 1
ATOM 1262 N N . LEU A 1 161 ? -3.941 9.050 22.357 1.00 79.81 161 LEU A N 1
ATOM 1263 C CA . LEU A 1 161 ? -4.003 9.563 20.986 1.00 79.81 161 LEU A CA 1
ATOM 1264 C C . LEU A 1 161 ? -2.679 10.220 20.582 1.00 79.81 161 LEU A C 1
ATOM 1266 O O . LEU A 1 161 ? -2.165 11.054 21.326 1.00 79.81 161 LEU A O 1
ATOM 1270 N N . THR A 1 162 ? -2.153 9.858 19.412 1.00 80.88 162 THR A N 1
ATOM 1271 C CA . THR A 1 162 ? -0.983 10.518 18.810 1.00 80.88 162 THR A CA 1
ATOM 1272 C C . THR A 1 162 ? -1.280 10.942 17.377 1.00 80.88 162 THR A C 1
ATOM 1274 O O . THR A 1 162 ? -2.123 10.338 16.709 1.00 80.88 162 THR A O 1
ATOM 1277 N N . ASP A 1 163 ? -0.565 11.958 16.892 1.00 79.31 163 ASP A N 1
ATOM 1278 C CA . ASP A 1 163 ? -0.743 12.502 15.537 1.00 79.31 163 ASP A CA 1
ATOM 1279 C C . ASP A 1 163 ? -0.500 11.456 14.439 1.00 79.31 163 ASP A C 1
ATOM 1281 O O . ASP A 1 163 ? -1.113 11.522 13.376 1.00 79.31 163 ASP A O 1
ATOM 1285 N N . ASP A 1 164 ? 0.329 10.450 14.721 1.00 78.88 164 ASP A N 1
ATOM 1286 C CA . ASP A 1 164 ? 0.626 9.370 13.781 1.00 78.88 164 ASP A CA 1
ATOM 1287 C C . ASP A 1 164 ? -0.324 8.170 13.925 1.00 78.88 164 ASP A C 1
ATOM 1289 O O . ASP A 1 164 ? -0.498 7.430 12.970 1.00 78.88 164 ASP A O 1
ATOM 1293 N N . MET A 1 165 ? -0.967 7.953 15.082 1.00 85.31 165 MET A N 1
ATOM 1294 C CA . MET A 1 165 ? -1.752 6.730 15.364 1.00 85.31 165 MET A CA 1
ATOM 1295 C C . MET A 1 165 ? -3.247 6.971 15.599 1.00 85.31 165 MET A C 1
ATOM 1297 O O . MET A 1 165 ? -3.979 6.028 15.924 1.00 85.31 165 MET A O 1
ATOM 1301 N N . TRP A 1 166 ? -3.728 8.202 15.411 1.00 87.06 166 TRP A N 1
ATOM 1302 C CA . TRP A 1 166 ? -5.106 8.579 15.733 1.00 87.06 166 TRP A CA 1
ATOM 1303 C C . TRP A 1 166 ? -6.150 7.691 15.037 1.00 87.06 166 TRP A C 1
ATOM 1305 O O . TRP A 1 166 ? -7.138 7.307 15.662 1.00 87.06 166 TRP A O 1
ATOM 1315 N N . LEU A 1 167 ? -5.947 7.323 13.764 1.00 89.69 167 LEU A N 1
ATOM 1316 C CA . LEU A 1 167 ? -6.936 6.544 13.014 1.00 89.69 167 LEU A CA 1
ATOM 1317 C C . LEU A 1 167 ? -7.039 5.101 13.533 1.00 89.69 167 LEU A C 1
ATOM 1319 O O . LEU A 1 167 ? -8.154 4.702 13.873 1.00 89.69 167 LEU A O 1
ATOM 1323 N N . PRO A 1 168 ? -5.941 4.323 13.664 1.00 91.38 168 PRO A N 1
ATOM 1324 C CA . PRO A 1 168 ? -5.992 3.021 14.330 1.00 91.38 168 PRO A CA 1
ATOM 1325 C C . PRO A 1 168 ? -6.707 3.042 15.686 1.00 91.38 168 PRO A C 1
ATOM 1327 O O . PRO A 1 168 ? -7.507 2.154 15.981 1.00 91.38 168 PRO A O 1
ATOM 1330 N N . GLN A 1 169 ? -6.465 4.082 16.486 1.00 91.56 169 GLN A N 1
ATOM 1331 C CA . GLN A 1 169 ? -7.043 4.237 17.821 1.00 91.56 169 GLN A CA 1
ATOM 1332 C C . GLN A 1 169 ? -8.540 4.533 17.789 1.00 91.56 169 GLN A C 1
ATOM 1334 O O . GLN A 1 169 ? -9.296 3.955 18.569 1.00 91.56 169 GLN A O 1
ATOM 1339 N N . ILE A 1 170 ? -8.992 5.382 16.865 1.00 89.62 170 ILE A N 1
ATOM 1340 C CA . ILE A 1 170 ? -10.422 5.615 16.646 1.00 89.62 170 ILE A CA 1
ATOM 1341 C C . ILE A 1 170 ? -11.104 4.325 16.189 1.00 89.62 170 ILE A C 1
ATOM 1343 O O . ILE A 1 170 ? -12.133 3.956 16.750 1.00 89.62 170 ILE A O 1
ATOM 1347 N N . VAL A 1 171 ? -10.522 3.606 15.224 1.00 91.44 171 VAL A N 1
ATOM 1348 C CA . VAL A 1 171 ? -11.091 2.343 14.729 1.00 91.44 171 VAL A CA 1
ATOM 1349 C C . VAL A 1 171 ? -11.225 1.332 15.874 1.00 91.44 171 VAL A C 1
ATOM 1351 O O . VAL A 1 171 ? -12.284 0.730 16.018 1.00 91.44 171 VAL A O 1
ATOM 1354 N N . TYR A 1 172 ? -10.207 1.202 16.732 1.00 92.81 172 TYR A N 1
ATOM 1355 C CA . TYR A 1 172 ? -10.246 0.301 17.891 1.00 92.81 172 TYR A CA 1
ATOM 1356 C C . TYR A 1 172 ? -11.353 0.646 18.886 1.00 92.81 172 TYR A C 1
ATOM 1358 O O . TYR A 1 172 ? -12.057 -0.242 19.367 1.00 92.81 172 TYR A O 1
ATOM 1366 N N . ARG A 1 173 ? -11.526 1.936 19.187 1.00 89.81 173 ARG A N 1
ATOM 1367 C CA . ARG A 1 173 ? -12.539 2.401 20.144 1.00 89.81 173 ARG A CA 1
ATOM 1368 C C . ARG A 1 173 ? -13.959 2.245 19.610 1.00 89.81 173 ARG A C 1
ATOM 1370 O O . ARG A 1 173 ? -14.863 1.990 20.397 1.00 89.81 173 ARG A O 1
ATOM 1377 N N . LEU A 1 174 ? -14.150 2.393 18.300 1.00 88.75 174 LEU A N 1
ATOM 1378 C CA . LEU A 1 174 ? -15.471 2.340 17.675 1.00 88.75 174 LEU A CA 1
ATOM 1379 C C . LEU A 1 174 ? -15.917 0.923 17.317 1.00 88.75 174 LEU A C 1
ATOM 1381 O O . LEU A 1 174 ? -17.107 0.639 17.405 1.00 88.75 174 LEU A O 1
ATOM 1385 N N . TYR A 1 175 ? -15.004 0.034 16.920 1.00 90.44 175 TYR A N 1
ATOM 1386 C CA . TYR A 1 175 ? -15.374 -1.248 16.320 1.00 90.44 175 TYR A CA 1
ATOM 1387 C C . TYR A 1 175 ? -14.851 -2.453 17.112 1.00 90.44 175 TYR A C 1
ATOM 1389 O O . TYR A 1 175 ? -13.694 -2.510 17.530 1.00 90.44 175 TYR A O 1
ATOM 1397 N N . ALA A 1 176 ? -15.749 -3.413 17.339 1.00 90.12 176 ALA A N 1
ATOM 1398 C CA . ALA A 1 176 ? -15.475 -4.715 17.935 1.00 90.12 176 ALA A CA 1
ATOM 1399 C C . ALA A 1 176 ? -14.923 -5.694 16.895 1.00 90.12 176 ALA A C 1
ATOM 1401 O O . ALA A 1 176 ? -14.001 -6.443 17.197 1.00 90.12 176 ALA A O 1
ATOM 1402 N N . GLU A 1 177 ? -15.469 -5.655 15.675 1.00 90.62 177 GLU A N 1
ATOM 1403 C CA . GLU A 1 177 ? -14.975 -6.414 14.526 1.00 90.62 177 GLU A CA 1
ATOM 1404 C C . GLU A 1 177 ? -14.773 -5.476 13.338 1.00 90.62 177 GLU A C 1
ATOM 1406 O O . GLU A 1 177 ? -15.610 -4.608 13.074 1.00 90.62 177 GLU A O 1
ATOM 1411 N N . THR A 1 178 ? -13.688 -5.672 12.592 1.00 90.06 178 THR A N 1
ATOM 1412 C CA . THR A 1 178 ? -13.404 -4.908 11.370 1.00 90.06 178 THR A CA 1
ATOM 1413 C C . THR A 1 178 ? -12.896 -5.805 10.239 1.00 90.06 178 THR A C 1
ATOM 1415 O O . THR A 1 178 ? -12.382 -6.901 10.490 1.00 90.06 178 THR A O 1
ATOM 1418 N N . PRO A 1 179 ? -12.996 -5.346 8.980 1.00 90.56 179 PRO A N 1
ATOM 1419 C CA . PRO A 1 179 ? -12.295 -5.961 7.859 1.00 90.56 179 PRO A CA 1
ATOM 1420 C C . PRO A 1 179 ? -10.779 -5.809 7.993 1.00 90.56 179 PRO A C 1
ATOM 1422 O O . PRO A 1 179 ? -10.282 -4.927 8.689 1.00 90.56 179 PRO A O 1
ATOM 1425 N N . SER A 1 180 ? -10.044 -6.619 7.238 1.00 92.81 180 SER A N 1
ATOM 1426 C CA . SER A 1 180 ? -8.575 -6.627 7.178 1.00 92.81 180 SER A CA 1
ATOM 1427 C C . SER A 1 180 ? -7.958 -5.297 6.754 1.00 92.81 180 SER A C 1
ATOM 1429 O O . SER A 1 180 ? -6.804 -5.035 7.088 1.00 92.81 180 SER A O 1
ATOM 1431 N N . VAL A 1 181 ? -8.693 -4.452 6.027 1.00 93.50 181 VAL A N 1
ATOM 1432 C CA . VAL A 1 181 ? -8.229 -3.118 5.646 1.00 93.50 181 VAL A CA 1
ATOM 1433 C C . VAL A 1 181 ? -9.294 -2.079 5.948 1.00 93.50 181 VAL A C 1
ATOM 1435 O O . VAL A 1 181 ? -10.402 -2.109 5.403 1.00 93.50 181 VAL A O 1
ATOM 1438 N N . VAL A 1 182 ? -8.916 -1.109 6.774 1.00 92.94 182 VAL A N 1
ATOM 1439 C CA . VAL A 1 182 ? -9.712 0.086 7.053 1.00 92.94 182 VAL A CA 1
ATOM 1440 C C . VAL A 1 182 ? -8.957 1.296 6.530 1.00 92.94 182 VAL A C 1
ATOM 1442 O O . VAL A 1 182 ? -7.763 1.449 6.757 1.00 92.94 182 VAL A O 1
ATOM 1445 N N . MET A 1 183 ? -9.646 2.171 5.814 1.00 91.88 183 MET A N 1
ATOM 1446 C CA . MET A 1 183 ? -9.110 3.450 5.371 1.00 91.88 183 MET A CA 1
ATOM 1447 C C . MET A 1 183 ? -9.859 4.586 6.045 1.00 91.88 183 MET A C 1
ATOM 1449 O O . MET A 1 183 ? -11.058 4.468 6.285 1.00 91.88 183 MET A O 1
ATOM 1453 N N . GLY A 1 184 ? -9.194 5.706 6.288 1.00 87.75 184 GLY A N 1
ATOM 1454 C CA . GLY A 1 184 ? -9.884 6.901 6.739 1.00 87.75 184 GLY A CA 1
ATOM 1455 C C . GLY A 1 184 ? -9.126 8.183 6.466 1.00 87.75 184 GLY A C 1
ATOM 1456 O O . GLY A 1 184 ? -7.902 8.191 6.360 1.00 87.75 184 GLY A O 1
ATOM 1457 N N . LEU A 1 185 ? -9.860 9.282 6.333 1.00 84.81 185 LEU A N 1
ATOM 1458 C CA . LEU A 1 185 ? -9.284 10.608 6.135 1.00 84.81 185 LEU A CA 1
ATOM 1459 C C . LEU A 1 185 ? -9.939 11.594 7.107 1.00 84.81 185 LEU A C 1
ATOM 1461 O O . LEU A 1 185 ? -11.163 11.551 7.266 1.00 84.81 185 LEU A O 1
ATOM 1465 N N . PRO A 1 186 ? -9.163 12.499 7.729 1.00 74.75 186 PRO A N 1
ATOM 1466 C CA . PRO A 1 186 ? -9.750 13.575 8.500 1.00 74.75 186 PRO A CA 1
ATOM 1467 C C . PRO A 1 186 ? -10.562 14.472 7.561 1.00 74.75 186 PRO A C 1
ATOM 1469 O O . PRO A 1 186 ? -10.109 14.862 6.479 1.00 74.75 186 PRO A O 1
ATOM 1472 N N . ALA A 1 187 ? -11.778 14.780 7.985 1.00 72.88 187 ALA A N 1
ATOM 1473 C CA . ALA A 1 187 ? -12.678 15.722 7.357 1.00 72.88 187 ALA A CA 1
ATOM 1474 C C . ALA A 1 187 ? -12.805 16.951 8.262 1.00 72.88 187 ALA A C 1
ATOM 1476 O O . ALA A 1 187 ? -13.054 16.850 9.469 1.00 72.88 187 ALA A O 1
ATOM 1477 N N . SER A 1 188 ? -12.609 18.125 7.665 1.00 62.50 188 SER A N 1
ATOM 1478 C CA . SER A 1 188 ? -12.775 19.406 8.343 1.00 62.50 188 SER A CA 1
ATOM 1479 C C . SER A 1 188 ? -14.246 19.582 8.724 1.00 62.50 188 SER A C 1
ATOM 1481 O O . SER A 1 188 ? -15.087 19.778 7.849 1.00 62.50 188 SER A O 1
ATOM 1483 N N . GLY A 1 189 ? -14.564 19.481 10.016 1.00 58.00 189 GLY A N 1
ATOM 1484 C CA . GLY A 1 189 ? -15.875 19.863 10.532 1.00 58.00 189 GLY A CA 1
ATOM 1485 C C . GLY A 1 189 ? -16.011 21.386 10.568 1.00 58.00 189 GLY A C 1
ATOM 1486 O O . GLY A 1 189 ? -15.032 22.090 10.817 1.00 58.00 189 GLY A O 1
ATOM 1487 N N . GLY A 1 190 ? -17.223 21.898 10.331 1.00 52.50 190 GLY A N 1
ATOM 1488 C CA . GLY A 1 190 ? -17.517 23.339 10.380 1.00 52.50 190 GLY A CA 1
ATOM 1489 C C . GLY A 1 190 ? -17.305 23.979 11.760 1.00 52.50 190 GLY A C 1
ATOM 1490 O O . GLY A 1 190 ? -17.092 25.185 11.839 1.00 52.50 190 GLY A O 1
ATOM 1491 N N . ASP A 1 191 ? -17.272 23.168 12.822 1.00 64.75 191 ASP A N 1
ATOM 1492 C CA . ASP A 1 191 ? -17.336 23.632 14.216 1.00 64.75 191 ASP A CA 1
ATOM 1493 C C . ASP A 1 191 ? -15.998 23.484 14.969 1.00 64.75 191 ASP A C 1
ATOM 1495 O O . ASP A 1 191 ? -15.961 23.497 16.196 1.00 64.75 191 ASP A O 1
ATOM 1499 N N . GLY A 1 192 ? -14.887 23.253 14.258 1.00 56.25 192 GLY A N 1
ATOM 1500 C CA . GLY A 1 192 ? -13.583 22.945 14.871 1.00 56.25 192 GLY A CA 1
ATOM 1501 C C . GLY A 1 192 ? -13.445 21.504 15.385 1.00 56.25 192 GLY A C 1
ATOM 1502 O O . GLY A 1 192 ? -12.354 21.094 15.776 1.00 56.25 192 GLY A O 1
ATOM 1503 N N . ASN A 1 193 ? -14.516 20.707 15.324 1.00 61.06 193 ASN A N 1
ATOM 1504 C CA . ASN A 1 193 ? -14.476 19.270 15.585 1.00 61.06 193 ASN A CA 1
ATOM 1505 C C . ASN A 1 193 ? -13.805 18.518 14.424 1.00 61.06 193 ASN A C 1
ATOM 1507 O O . ASN A 1 193 ? -14.147 18.714 13.254 1.00 61.06 193 ASN A O 1
ATOM 1511 N N . MET A 1 194 ? -12.878 17.612 14.748 1.00 60.75 194 MET A N 1
ATOM 1512 C CA . MET A 1 194 ? -12.343 16.660 13.774 1.00 60.75 194 MET A CA 1
ATOM 1513 C C . MET A 1 194 ? -13.375 15.564 13.524 1.00 60.75 194 MET A C 1
ATOM 1515 O O . MET A 1 194 ? -13.731 14.814 14.431 1.00 60.75 194 MET A O 1
ATOM 1519 N N . SER A 1 195 ? -13.844 15.469 12.284 1.00 68.06 195 SER A N 1
ATOM 1520 C CA . SER A 1 195 ? -14.644 14.338 11.816 1.00 68.06 195 SER A CA 1
ATOM 1521 C C . SER A 1 195 ? -13.770 13.422 10.968 1.00 68.06 195 SER A C 1
ATOM 1523 O O . SER A 1 195 ? -12.760 13.857 10.413 1.00 68.06 195 SER A O 1
ATOM 1525 N N . VAL A 1 196 ? -14.116 12.142 10.889 1.00 71.75 196 VAL A N 1
ATOM 1526 C CA . VAL A 1 196 ? -13.333 11.151 10.146 1.00 71.75 196 VAL A CA 1
ATOM 1527 C C . VAL A 1 196 ? -14.278 10.380 9.249 1.00 71.75 196 VAL A C 1
ATOM 1529 O O . VAL A 1 196 ? -15.256 9.802 9.717 1.00 71.75 196 VAL A O 1
ATOM 1532 N N . GLU A 1 197 ? -13.974 10.355 7.957 1.00 77.81 197 GLU A N 1
ATOM 1533 C CA . GLU A 1 197 ? -14.623 9.435 7.031 1.00 77.81 197 GLU A CA 1
ATOM 1534 C C . GLU A 1 197 ? -13.859 8.110 7.082 1.00 77.81 197 GLU A C 1
ATOM 1536 O O . GLU A 1 197 ? -12.700 8.070 6.671 1.00 77.81 197 GLU A O 1
ATOM 1541 N N . CYS A 1 198 ? -14.487 7.045 7.589 1.00 80.56 198 CYS A N 1
ATOM 1542 C CA . CYS A 1 198 ? -13.919 5.695 7.608 1.00 80.56 198 CYS A CA 1
ATOM 1543 C C . CYS A 1 198 ? -14.566 4.823 6.530 1.00 80.56 198 CYS A C 1
ATOM 1545 O O . CYS A 1 198 ? -15.786 4.789 6.380 1.00 80.56 198 CYS A O 1
ATOM 1547 N N . ARG A 1 199 ? -13.744 4.060 5.809 1.00 83.69 199 ARG A N 1
ATOM 1548 C CA . ARG A 1 199 ? -14.176 3.108 4.791 1.00 83.69 199 ARG A CA 1
ATOM 1549 C C . ARG A 1 199 ? -13.446 1.784 4.950 1.00 83.69 199 ARG A C 1
ATOM 1551 O O . ARG A 1 199 ? -12.228 1.713 4.835 1.00 83.69 199 ARG A O 1
ATOM 1558 N N . ALA A 1 200 ? -14.213 0.724 5.146 1.00 83.19 200 ALA A N 1
ATOM 1559 C CA . ALA A 1 200 ? -13.728 -0.642 5.039 1.00 83.19 200 ALA A CA 1
ATOM 1560 C C . ALA A 1 200 ? -13.508 -1.033 3.569 1.00 83.19 200 ALA A C 1
ATOM 1562 O O . ALA A 1 200 ? -14.372 -0.773 2.724 1.00 83.19 200 ALA A O 1
ATOM 1563 N N . LEU A 1 201 ? -12.389 -1.697 3.266 1.00 83.19 201 LEU A N 1
ATOM 1564 C CA . LEU A 1 201 ? -12.195 -2.354 1.975 1.00 83.19 201 LEU A CA 1
ATOM 1565 C C . LEU A 1 201 ? -12.547 -3.837 2.096 1.00 83.19 201 LEU A C 1
ATOM 1567 O O . LEU A 1 201 ? -11.887 -4.600 2.795 1.00 83.19 201 LEU A O 1
ATOM 1571 N N . ALA A 1 202 ? -13.602 -4.231 1.393 1.00 73.19 202 ALA A N 1
ATOM 1572 C CA . ALA A 1 202 ? -14.008 -5.615 1.224 1.00 73.19 202 ALA A CA 1
ATOM 1573 C C . ALA A 1 202 ? -13.629 -6.015 -0.205 1.00 73.19 202 ALA A C 1
ATOM 1575 O O . ALA A 1 202 ? -14.302 -5.621 -1.157 1.00 73.19 202 ALA A O 1
ATOM 1576 N N . PHE A 1 203 ? -12.508 -6.717 -0.365 1.00 84.06 203 PHE A N 1
ATOM 1577 C CA . PHE A 1 203 ? -11.918 -7.130 -1.646 1.00 84.06 203 PHE A CA 1
ATOM 1578 C C . PHE A 1 203 ? -12.769 -8.198 -2.361 1.00 84.06 203 PHE A C 1
ATOM 1580 O O . PHE A 1 203 ? -12.327 -9.308 -2.617 1.00 84.06 203 PHE A O 1
ATOM 1587 N N . GLY A 1 204 ? -14.047 -7.912 -2.623 1.00 75.25 204 GLY A N 1
ATOM 1588 C CA . GLY A 1 204 ? -15.011 -8.860 -3.195 1.00 75.25 204 GLY A CA 1
ATOM 1589 C C . GLY A 1 204 ? -15.477 -9.967 -2.239 1.00 75.25 204 GLY A C 1
ATOM 1590 O O . GLY A 1 204 ? -16.377 -10.730 -2.590 1.00 75.25 204 GLY A O 1
ATOM 1591 N N . ARG A 1 205 ? -14.921 -10.042 -1.023 1.00 78.25 205 ARG A N 1
ATOM 1592 C CA . ARG A 1 205 ? -15.301 -11.002 0.023 1.00 78.25 205 ARG A CA 1
ATOM 1593 C C . ARG A 1 205 ? -16.199 -10.360 1.081 1.00 78.25 205 ARG A C 1
ATOM 1595 O O . ARG A 1 205 ? -16.180 -9.148 1.283 1.00 78.25 205 ARG A O 1
ATOM 1602 N N . LYS A 1 206 ? -17.036 -11.170 1.740 1.00 74.81 206 LYS A N 1
ATOM 1603 C CA . LYS A 1 206 ? -17.901 -10.692 2.830 1.00 74.81 206 LYS A CA 1
ATOM 1604 C C . LYS A 1 206 ? -17.045 -10.363 4.048 1.00 74.81 206 LYS A C 1
ATOM 1606 O O . LYS A 1 206 ? -16.535 -11.277 4.685 1.00 74.81 206 LYS A O 1
ATOM 1611 N N . ALA A 1 207 ? -16.986 -9.088 4.405 1.00 76.00 207 ALA A N 1
ATOM 1612 C CA . ALA A 1 207 ? -16.303 -8.607 5.595 1.00 76.00 207 ALA A CA 1
ATOM 1613 C C . ALA A 1 207 ? -17.308 -8.136 6.651 1.00 76.00 207 ALA A C 1
ATOM 1615 O O . ALA A 1 207 ? -18.367 -7.607 6.306 1.00 76.00 207 ALA A O 1
ATOM 1616 N N . ARG A 1 208 ? -16.983 -8.321 7.934 1.00 80.31 208 ARG A N 1
ATOM 1617 C CA . ARG A 1 208 ? -17.800 -7.826 9.048 1.00 80.31 208 ARG A CA 1
ATOM 1618 C C . ARG A 1 208 ? -17.255 -6.500 9.554 1.00 80.31 208 ARG A C 1
ATOM 1620 O O . ARG A 1 208 ? -16.047 -6.333 9.681 1.00 80.31 208 ARG A O 1
ATOM 1627 N N . LEU A 1 209 ? -18.167 -5.583 9.847 1.00 86.06 209 LEU A N 1
ATOM 1628 C CA . LEU A 1 209 ? -17.901 -4.359 10.587 1.00 86.06 209 LEU A CA 1
ATOM 1629 C C . LEU A 1 209 ? -18.944 -4.294 11.700 1.00 86.06 209 LEU A C 1
ATOM 1631 O O . LEU A 1 209 ? -20.134 -4.168 11.413 1.00 86.06 209 LEU A O 1
ATOM 1635 N N . VAL A 1 210 ? -18.506 -4.466 12.942 1.00 88.75 210 VAL A N 1
ATOM 1636 C CA . VAL A 1 210 ? -19.381 -4.504 14.119 1.00 88.75 210 VAL A CA 1
ATOM 1637 C C . VAL A 1 210 ? -18.929 -3.404 15.059 1.00 88.75 210 VAL A C 1
ATOM 1639 O O . VAL A 1 210 ? -17.782 -3.402 15.497 1.00 88.75 210 VAL A O 1
ATOM 1642 N N . GLU A 1 211 ? -19.814 -2.457 15.350 1.00 88.31 211 GLU A N 1
ATOM 1643 C CA . GLU A 1 211 ? -19.556 -1.396 16.323 1.00 88.31 211 GLU A CA 1
ATOM 1644 C C . GLU A 1 211 ? -19.481 -1.975 17.742 1.00 88.31 211 GLU A C 1
ATOM 1646 O O . GLU A 1 211 ? -20.178 -2.935 18.079 1.00 88.31 211 GLU A O 1
ATOM 1651 N N . ARG A 1 212 ? -18.624 -1.403 18.592 1.00 88.31 212 ARG A N 1
ATOM 1652 C CA . ARG A 1 2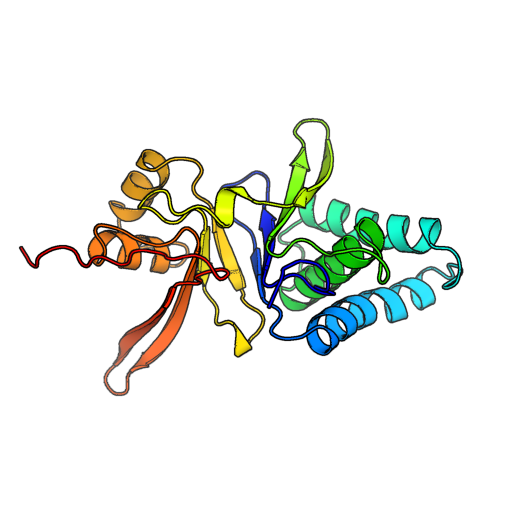12 ? -18.650 -1.702 20.026 1.00 88.31 212 ARG A CA 1
ATOM 1653 C C . ARG A 1 212 ? -19.923 -1.105 20.607 1.00 88.31 212 ARG A C 1
ATOM 1655 O O . ARG A 1 212 ? -20.240 0.050 20.337 1.00 88.31 212 ARG A O 1
ATOM 1662 N N . SER A 1 213 ? -20.630 -1.874 21.432 1.00 82.38 213 SER A N 1
ATOM 1663 C CA . SER A 1 213 ? -21.734 -1.340 22.228 1.00 82.38 213 SER A CA 1
ATOM 1664 C C . SER A 1 213 ? -21.249 -0.113 22.998 1.00 82.38 213 SER A C 1
ATOM 1666 O O . SER A 1 213 ? -20.217 -0.188 23.669 1.00 82.38 213 SER A O 1
ATOM 1668 N N . ALA A 1 214 ? -21.976 1.000 22.895 1.00 62.59 214 ALA A N 1
ATOM 1669 C CA . ALA A 1 214 ? -21.722 2.156 23.743 1.00 62.59 214 ALA A CA 1
ATOM 1670 C C . ALA A 1 214 ? -21.833 1.702 25.208 1.00 62.59 214 ALA A C 1
ATOM 1672 O O . ALA A 1 214 ? -22.874 1.172 25.606 1.00 62.59 214 ALA A O 1
ATOM 1673 N N . ALA A 1 215 ? -20.732 1.819 25.950 1.00 49.97 215 ALA A N 1
ATOM 1674 C CA . ALA A 1 215 ? -20.694 1.562 27.386 1.00 49.97 215 ALA A CA 1
ATOM 1675 C C . ALA A 1 215 ? -21.358 2.708 28.157 1.00 49.97 215 ALA A C 1
ATOM 1677 O O . ALA A 1 215 ? -21.190 3.874 27.726 1.00 49.97 215 ALA A O 1
#

Radius of gyration: 17.85 Å; chains: 1; bounding box: 42×38×52 Å

pLDDT: mean 86.97, std 10.33, range [44.47, 98.0]

Sequence (215 aa):
MSDQDRRHPDVIFVKTQTTSGYGFTYLSAGEFLRAAENFMKPAVKAMEIDPADPEQRKTVAYDYLFRYFVEPDSKTFQRDNVRWIAAAAVLEKFGMDHEVPQVVVIERRADGGIVIRAADEFLDHPGYPLAVVVGKPSKGGGVAHFFTTQEDYERAGAAGLTDDMWLPQIVYRLYAETPSVVMGLPASGGDGNMSVECRALAFGRKARLVERSAA

Foldseek 3Di:
DPLFPAQDAQWEAEDAPDLKDWIFGDPDNVRLVVLQCVQQVVQCVVVVHDPVDLVVSLVSLQVVSLVCNVCVPDPCNDPSNVSSSRSNNQCSVQHRPGRRARYWYWYADPVGGIDIDHDCVLLDFPQAAQKEWAQDNVVRTHMIGGDPDPVRLLVLLPDDDDPNRNRSVVLNQFWRGAHNYKYKYWDDDPPNDTDIDIDGDNSPHDGDTHTDPDD